Protein 3IO0 (pdb70)

Solvent-accessible surface area: 10082 Å² total; per-residue (Å²): 195,110,141,109,57,86,19,12,97,14,23,25,72,5,48,0,56,5,67,49,87,7,86,74,145,90,17,167,133,39,42,15,72,90,117,22,85,2,3,0,20,1,34,7,105,22,10,1,6,0,0,2,7,0,0,0,58,0,9,96,51,24,1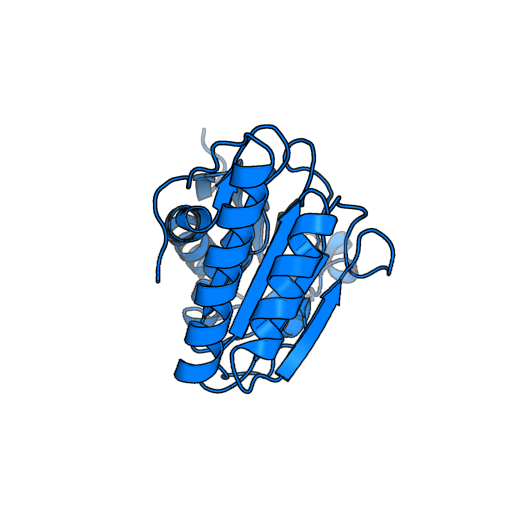19,8,98,15,11,20,29,92,47,60,99,26,21,108,68,42,21,2,12,0,2,67,0,2,0,40,4,82,73,48,70,38,0,85,155,0,0,84,47,0,12,155,27,0,67,90,20,5,0,2,9,22,74,29,143,43,10,15,0,3,2,1,39,8,61,152,1,17,72,0,0,58,120,41,29,50,5,40,74,22,86,6,1,0,0,1,11,0,0,42,16,48,5,1,85,71,0,3,49,37,0,66,156,46,21,136,22,134,86,47,15,99,0,16,46,106,74,67,64,9,38,166,1,75,2,10,8,2,0,0,1,16,112,56,47,20,0,56,108,0,0,60,32,0,26,155,19,0,22,60,55,0,128,97,85,70,33,107,5,86,27,68,76,153,48,59,67

Secondary structure (DSSP, 8-state):
---TTEEEEETTTEEEEEESS--GGGTTTTT-BTTB-EEEEEEESS-SHHHHHHHHHHHHTSS-EEEEEE--S-SSSSSS--EEEEEEESSHHHHHHHHHHHHHHHHHHHTTEEEETTEEEEEEEESS--HHHHHHH-PPTTSEEEEEEEESHHHHHHHHHHHHHHS--EEEEEE-SSSSSSSS-S-EEEEEEE-HHHHHHHHHHHHHHHHHHHHHTT---B-SS----

Nearest PDB structures (foldseek):
  3io0-assembly1_A  TM=1.004E+00  e=2.355E-47  Clostridium kluyveri DSM 555
  4i61-assembly1_C  TM=9.625E-01  e=1.314E-26  Limosilactobacillus reuteri SD2112
  3i87-assembly1_A  TM=8.160E-01  e=5.779E-12  Escherichia coli K-12
  5l39-assembly1_F  TM=4.104E-01  e=1.323E-07  Mycolicibacterium smegmatis MC2 155
  5v74-assembly1_19-2  TM=4.702E-01  e=1.045E-05  Haliangium ochraceum DSM 14365

Sequence (229 aa):
PTMTEFVGTAGGDTVGLVIANVDSLLHKHLGLDNTCRSIGIISARVGAPAQMMAADEAVKGTNTEVATIELPRDTKGGAGHGIFIVLKAADVSDARRAVEIALKQTDKYLGNVYLCDAGHLEVQYTARASLIFEKAFGAPSGQAFGIMHAAPAGVGMIVADTALKTADVKLITYGSPTNGVLSYTNEILITISGDSGAVLQSLTAARKAGLSILRSMGQDPVSMSKPTF

B-factor: mean 51.85, std 5.83, range [27.54, 73.73]

Structure (mmCIF, N/CA/C/O backbone):
data_3IO0
#
_entry.id   3IO0
#
_cell.length_a   173.410
_cell.length_b   173.410
_cell.length_c   173.410
_cell.angle_alpha   90.00
_cell.angle_beta   90.00
_cell.angle_gamma   90.00
#
_symmetry.space_group_name_H-M   'I 21 3'
#
loop_
_entity.id
_entity.type
_entity.pdbx_description
1 polymer 'EtuB protein'
2 water water
#
loop_
_atom_site.group_PDB
_atom_site.id
_atom_site.type_symbol
_atom_site.label_atom_id
_atom_site.label_alt_id
_atom_site.label_comp_id
_atom_site.label_asym_id
_atom_site.label_entity_id
_atom_site.label_seq_id
_atom_site.pdbx_PDB_ins_code
_atom_site.Cartn_x
_atom_site.Cartn_y
_atom_site.Cartn_z
_atom_site.occupancy
_atom_site.B_iso_or_equiv
_atom_site.auth_seq_id
_atom_site.auth_comp_id
_atom_site.auth_asym_id
_atom_site.auth_atom_id
_atom_site.pdbx_PDB_model_num
ATOM 1 N N . PRO A 1 2 ? 108.497 76.556 64.001 1.00 73.37 76 PRO A N 1
ATOM 2 C CA . PRO A 1 2 ? 108.092 77.384 62.832 1.00 73.02 76 PRO A CA 1
ATOM 3 C C . PRO A 1 2 ? 106.598 77.773 62.855 1.00 72.13 76 PRO A C 1
ATOM 4 O O . PRO A 1 2 ? 105.928 77.602 63.878 1.00 72.08 76 PRO A O 1
ATOM 8 N N . THR A 1 3 ? 106.107 78.315 61.738 1.00 70.90 77 THR A N 1
ATOM 9 C CA . THR A 1 3 ? 104.687 78.656 61.570 1.00 69.20 77 THR A CA 1
ATOM 10 C C . THR A 1 3 ? 104.096 77.781 60.477 1.00 68.03 77 THR A C 1
ATOM 11 O O . THR A 1 3 ? 104.454 77.876 59.299 1.00 67.85 77 THR A O 1
ATOM 15 N N . MET A 1 4 ? 103.183 76.921 60.899 1.00 66.51 78 MET A N 1
ATOM 16 C CA . MET A 1 4 ? 102.524 75.970 60.030 1.00 64.71 78 MET A CA 1
ATOM 17 C C . MET A 1 4 ? 101.907 76.651 58.814 1.00 63.63 78 MET A C 1
ATOM 18 O O . MET A 1 4 ? 101.358 77.754 58.905 1.00 63.38 78 MET A O 1
ATOM 23 N N . THR A 1 5 ? 102.016 76.003 57.664 1.00 62.44 79 THR A N 1
ATOM 24 C CA . THR A 1 5 ? 101.593 76.646 56.406 1.00 60.98 79 THR A CA 1
ATOM 25 C C . THR A 1 5 ? 100.056 76.847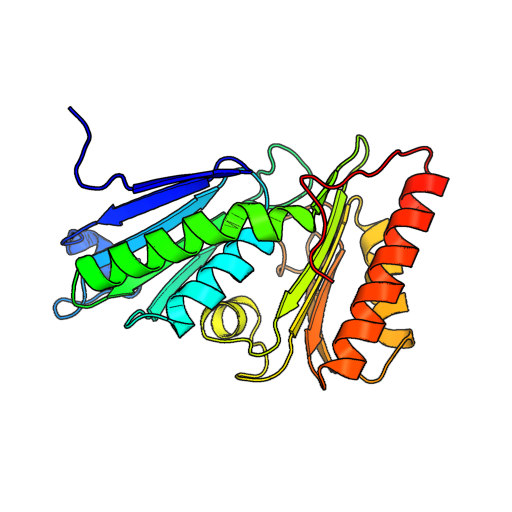 56.354 1.00 60.10 79 THR A C 1
ATOM 26 O O . THR A 1 5 ? 99.554 77.818 55.780 1.00 59.73 79 THR A O 1
ATOM 30 N N . GLU A 1 6 ? 99.342 75.945 57.026 1.00 58.93 80 GLU A N 1
ATOM 31 C CA . GLU A 1 6 ? 97.890 75.997 57.186 1.00 57.76 80 GLU A CA 1
ATOM 32 C C . GLU A 1 6 ? 97.344 77.200 57.964 1.00 57.03 80 GLU A C 1
ATOM 33 O O . GLU A 1 6 ? 96.159 77.502 57.858 1.00 57.19 80 GLU A O 1
ATOM 39 N N . PHE A 1 7 ? 98.183 77.865 58.757 1.00 55.92 81 PHE A N 1
ATOM 40 C CA . PHE A 1 7 ? 97.759 79.045 59.508 1.00 55.03 81 PHE A CA 1
ATOM 41 C C . PHE A 1 7 ? 97.616 80.263 58.602 1.00 55.25 81 PHE A C 1
ATOM 42 O O . PHE A 1 7 ? 98.270 80.336 57.558 1.00 55.63 81 PHE A O 1
ATOM 50 N N . VAL A 1 8 ? 96.764 81.213 58.994 1.00 55.13 82 VAL A N 1
ATOM 51 C CA . VAL A 1 8 ? 96.555 82.425 58.209 1.00 55.04 82 VAL A CA 1
ATOM 52 C C . VAL A 1 8 ? 96.414 83.732 59.035 1.00 55.33 82 VAL A C 1
ATOM 53 O O . VAL A 1 8 ? 96.661 84.793 58.485 1.00 56.03 82 VAL A O 1
ATOM 57 N N . GLY A 1 9 ? 96.078 83.661 60.332 1.00 55.42 83 GLY A N 1
ATOM 58 C CA . GLY A 1 9 ? 95.600 84.823 61.176 1.00 55.54 83 GLY A CA 1
ATOM 59 C C . GLY A 1 9 ? 94.226 84.317 61.571 1.00 56.05 83 GLY A C 1
ATOM 60 O O . GLY A 1 9 ? 93.924 83.213 61.130 1.00 56.65 83 GLY A O 1
ATOM 61 N N . THR A 1 10 ? 93.347 84.947 62.373 1.00 56.05 84 THR A N 1
ATOM 62 C CA . THR A 1 10 ? 93.425 85.963 63.455 1.00 55.87 84 THR A CA 1
ATOM 63 C C . THR A 1 10 ? 92.646 87.255 63.248 1.00 55.70 84 THR A C 1
ATOM 64 O O . THR A 1 10 ? 93.032 88.106 62.456 1.00 56.20 84 THR A O 1
ATOM 68 N N . ALA A 1 11 ? 91.524 87.360 63.966 1.00 55.08 85 ALA A N 1
ATOM 69 C CA . ALA A 1 11 ? 90.721 88.583 64.075 1.00 54.47 85 ALA A CA 1
ATOM 70 C C . ALA A 1 11 ? 89.956 88.562 65.405 1.00 54.14 85 ALA A C 1
ATOM 71 O O . ALA A 1 11 ? 90.093 87.615 66.176 1.00 54.10 85 ALA A O 1
ATOM 73 N N . GLY A 1 12 ? 89.157 89.598 65.668 1.00 53.83 86 GLY A N 1
ATOM 74 C CA . GLY A 1 12 ? 88.395 89.724 66.919 1.00 53.77 86 GLY A CA 1
ATOM 75 C C . GLY A 1 12 ? 87.402 88.606 67.172 1.00 53.86 86 GLY A C 1
ATOM 76 O O . GLY A 1 12 ? 87.178 87.775 66.309 1.00 54.18 86 GLY A O 1
ATOM 77 N N . GLY A 1 13 ? 86.784 88.581 68.351 1.00 54.12 87 GLY A N 1
ATOM 78 C CA . GLY A 1 13 ? 86.151 87.343 68.835 1.00 54.40 87 GLY A CA 1
ATOM 79 C C . GLY A 1 13 ? 87.377 86.476 68.954 1.00 54.66 87 GLY A C 1
ATOM 80 O O . GLY A 1 13 ? 88.495 87.010 68.975 1.00 55.64 87 GLY A O 1
ATOM 81 N N . ASP A 1 14 ? 87.263 85.167 69.017 1.00 54.18 88 ASP A N 1
ATOM 82 C CA . ASP A 1 14 ? 88.539 84.466 68.916 1.00 53.93 88 ASP A CA 1
ATOM 83 C C . ASP A 1 14 ? 88.572 83.790 67.578 1.00 53.51 88 ASP A C 1
ATOM 84 O O . ASP A 1 14 ? 88.362 82.586 67.474 1.00 53.79 88 ASP A O 1
ATOM 89 N N . THR A 1 15 ? 88.788 84.576 66.533 1.00 52.77 89 THR A N 1
ATOM 90 C CA . THR A 1 15 ? 88.683 83.991 65.214 1.00 52.11 89 THR A CA 1
ATOM 91 C C . THR A 1 15 ? 90.024 83.649 64.586 1.00 51.83 89 THR A C 1
ATOM 92 O O . THR A 1 15 ? 90.970 84.422 64.706 1.00 51.83 89 THR A O 1
ATOM 96 N N . VAL A 1 16 ? 90.096 82.466 63.973 1.00 51.47 90 VAL A N 1
ATOM 97 C CA . VAL A 1 16 ? 91.225 82.073 63.131 1.00 51.42 90 VAL A CA 1
ATOM 98 C C . VAL A 1 16 ? 90.827 81.862 61.695 1.00 51.43 90 VAL A C 1
ATOM 99 O O . VAL A 1 16 ? 89.701 81.440 61.402 1.00 51.69 90 VAL A O 1
ATOM 103 N N . GLY A 1 17 ? 91.782 82.128 60.812 1.00 51.09 91 GLY A N 1
ATOM 104 C CA . GLY A 1 17 ? 91.694 81.750 59.421 1.00 51.00 91 GLY A CA 1
ATOM 105 C C . GLY A 1 17 ? 92.659 80.613 59.194 1.00 50.91 91 GLY A C 1
ATOM 106 O O . GLY A 1 17 ? 93.819 80.693 59.582 1.00 51.02 91 GLY A O 1
ATOM 107 N N . LEU A 1 18 ? 92.171 79.543 58.585 1.00 50.87 92 LEU A N 1
ATOM 108 C CA . LEU A 1 18 ? 92.984 78.372 58.314 1.00 50.83 92 LEU A CA 1
ATOM 109 C C . LEU A 1 18 ? 92.756 77.925 56.894 1.00 51.16 92 LEU A C 1
ATOM 110 O O . LEU A 1 18 ? 91.716 78.217 56.296 1.00 51.44 92 LEU A O 1
ATOM 115 N N . VAL A 1 19 ? 93.728 77.206 56.356 1.00 51.45 93 VAL A N 1
ATOM 116 C CA . VAL A 1 19 ? 93.628 76.675 55.011 1.00 51.88 93 VAL A CA 1
ATOM 117 C C . VAL A 1 19 ? 94.154 75.250 55.026 1.00 52.16 93 VAL A C 1
ATOM 118 O O . VAL A 1 19 ? 95.189 75.001 55.625 1.00 52.52 93 VAL A O 1
ATOM 122 N N . ILE A 1 20 ? 93.440 74.309 54.416 1.00 52.31 94 ILE A N 1
ATOM 123 C CA . ILE A 1 20 ? 94.012 72.983 54.203 1.00 52.68 94 ILE A CA 1
ATOM 124 C C . ILE A 1 20 ? 94.115 72.714 52.711 1.00 53.60 94 ILE A C 1
ATOM 125 O O . ILE A 1 20 ? 93.134 72.823 51.980 1.00 53.54 94 ILE A O 1
ATOM 130 N N . ALA A 1 21 ? 95.324 72.366 52.279 1.00 54.71 95 ALA A N 1
ATOM 131 C CA . ALA A 1 21 ? 95.649 72.229 50.861 1.00 55.33 95 ALA A CA 1
ATOM 132 C C . ALA A 1 21 ? 94.951 71.051 50.190 1.00 55.65 95 ALA A C 1
ATOM 133 O O . ALA A 1 21 ? 94.328 71.205 49.131 1.00 55.75 95 ALA A O 1
ATOM 135 N N . ASN A 1 22 ? 95.050 69.882 50.811 1.00 55.83 96 ASN A N 1
ATOM 136 C CA . ASN A 1 22 ? 94.514 68.677 50.215 1.00 56.25 96 ASN A CA 1
ATOM 137 C C . ASN A 1 22 ? 93.851 67.776 51.229 1.00 56.13 96 ASN A C 1
ATOM 138 O O . ASN A 1 22 ? 94.468 66.832 51.714 1.00 56.63 96 ASN A O 1
ATOM 143 N N . VAL A 1 23 ? 92.589 68.055 51.540 1.00 55.72 97 VAL A N 1
ATOM 144 C CA . VAL A 1 23 ? 91.912 67.397 52.658 1.00 55.07 97 VAL A CA 1
ATOM 145 C C . VAL A 1 23 ? 91.903 65.892 52.464 1.00 54.80 97 VAL A C 1
ATOM 146 O O . VAL A 1 23 ? 91.607 65.410 51.375 1.00 54.48 97 VAL A O 1
ATOM 150 N N . ASP A 1 24 ? 92.252 65.159 53.518 1.00 54.67 98 ASP A N 1
ATOM 151 C CA . ASP A 1 24 ? 92.241 63.705 53.460 1.00 54.90 98 ASP A CA 1
ATOM 152 C C . ASP A 1 24 ? 90.896 63.203 52.977 1.00 54.56 98 ASP A C 1
ATOM 153 O O . ASP A 1 24 ? 89.859 63.678 53.430 1.00 54.83 98 ASP A O 1
ATOM 158 N N . SER A 1 25 ? 90.918 62.238 52.066 1.00 54.32 99 SER A N 1
ATOM 159 C CA . SER A 1 25 ? 89.697 61.792 51.398 1.00 54.20 99 SER A CA 1
ATOM 160 C C . SER A 1 25 ? 88.650 61.169 52.340 1.00 53.76 99 SER A C 1
ATOM 161 O O . SER A 1 25 ? 87.454 61.139 52.030 1.00 53.50 99 SER A O 1
ATOM 164 N N . LEU A 1 26 ? 89.102 60.685 53.491 1.00 53.43 100 LEU A N 1
ATOM 165 C CA . LEU A 1 26 ? 88.189 60.170 54.510 1.00 53.24 100 LEU A CA 1
ATOM 166 C C . LEU A 1 26 ? 87.245 61.245 55.065 1.00 53.10 100 LEU A C 1
ATOM 167 O O . LEU A 1 26 ? 86.184 60.928 55.601 1.00 53.31 100 LEU A O 1
ATOM 172 N N . LEU A 1 27 ? 87.629 62.509 54.930 1.00 52.67 101 LEU A N 1
ATOM 173 C CA . LEU A 1 27 ? 86.813 63.616 55.410 1.00 52.50 101 LEU A CA 1
ATOM 174 C C . LEU A 1 27 ? 85.928 64.222 54.322 1.00 52.67 101 LEU A C 1
ATOM 175 O O . LEU A 1 27 ? 85.104 65.105 54.603 1.00 52.69 101 LEU A O 1
ATOM 180 N N . HIS A 1 28 ? 86.114 63.761 53.083 1.00 52.69 102 HIS A N 1
ATOM 181 C CA . HIS A 1 28 ? 85.426 64.327 51.923 1.00 52.37 102 HIS A CA 1
ATOM 182 C C . HIS A 1 28 ? 83.929 64.158 52.035 1.00 52.61 102 HIS A C 1
ATOM 183 O O . HIS A 1 28 ? 83.188 65.093 51.797 1.00 52.35 102 HIS A O 1
ATOM 190 N N . LYS A 1 29 ? 83.499 62.955 52.397 1.00 53.30 103 LYS A N 1
ATOM 191 C CA . LYS A 1 29 ? 82.093 62.649 52.618 1.00 54.32 103 LYS A CA 1
ATOM 192 C C . LYS A 1 29 ? 81.453 63.646 53.586 1.00 54.16 103 LYS A C 1
ATOM 193 O O . LYS A 1 29 ? 80.317 64.048 53.391 1.00 54.24 103 LYS A O 1
ATOM 199 N N . HIS A 1 30 ? 82.195 64.053 54.611 1.00 54.28 104 HIS A N 1
ATOM 200 C CA . HIS A 1 30 ? 81.646 64.866 55.684 1.00 54.44 104 HIS A CA 1
ATOM 201 C C . HIS A 1 30 ? 81.580 66.334 55.359 1.00 54.63 104 HIS A C 1
ATOM 202 O O . HIS A 1 30 ? 80.679 67.014 55.815 1.00 54.97 104 HIS A O 1
ATOM 209 N N . LEU A 1 31 ? 82.545 66.838 54.606 1.00 55.00 105 LEU A N 1
ATOM 210 C CA . LEU A 1 31 ? 82.449 68.185 54.054 1.00 55.12 105 LEU A CA 1
ATOM 211 C C . LEU A 1 31 ? 81.899 68.020 52.654 1.00 55.78 105 LEU A C 1
ATOM 212 O O . LEU A 1 31 ? 81.690 66.896 52.203 1.00 56.04 105 LEU A O 1
ATOM 217 N N . GLY A 1 32 ? 81.647 69.106 51.944 1.00 56.42 106 GLY A N 1
ATOM 218 C CA . GLY A 1 32 ? 81.057 68.943 50.613 1.00 57.32 106 GLY A CA 1
ATOM 219 C C . GLY A 1 32 ? 81.940 68.280 49.556 1.00 57.62 106 GLY A C 1
ATOM 220 O O . GLY A 1 32 ? 81.571 68.260 48.394 1.00 57.78 106 GLY A O 1
ATOM 221 N N . LEU A 1 33 ? 83.073 67.705 49.954 1.00 58.07 107 LEU A N 1
ATOM 222 C CA . LEU A 1 33 ? 84.234 67.590 49.053 1.00 58.76 107 LEU A CA 1
ATOM 223 C C . LEU A 1 33 ? 84.276 66.409 48.099 1.00 59.82 107 LEU A C 1
ATOM 224 O O . LEU A 1 33 ? 83.635 65.384 48.316 1.00 60.04 107 LEU A O 1
ATOM 229 N N . ASP A 1 34 ? 85.038 66.580 47.025 1.00 61.10 108 ASP A N 1
ATOM 230 C CA . ASP A 1 34 ? 85.350 65.497 46.099 1.00 62.39 108 ASP A CA 1
ATOM 231 C C . ASP A 1 34 ? 86.768 65.711 45.590 1.00 63.01 108 ASP A C 1
ATOM 232 O O . ASP A 1 34 ? 87.433 66.664 45.980 1.00 62.68 108 ASP A O 1
ATOM 237 N N . ASN A 1 35 ? 87.220 64.838 44.701 1.00 64.20 109 ASN A N 1
ATOM 238 C CA . ASN A 1 35 ? 88.627 64.828 44.351 1.00 65.43 109 ASN A CA 1
ATOM 239 C C . ASN A 1 35 ? 89.113 65.970 43.440 1.00 65.57 109 ASN A C 1
ATOM 240 O O . ASN A 1 35 ? 90.292 66.341 43.466 1.00 65.40 109 ASN A O 1
ATOM 245 N N . THR A 1 36 ? 88.197 66.531 42.655 1.00 65.83 110 THR A N 1
ATOM 246 C CA . THR A 1 36 ? 88.495 67.696 41.819 1.00 65.88 110 THR A CA 1
ATOM 247 C C . THR A 1 36 ? 88.462 68.964 42.668 1.00 65.43 110 THR A C 1
ATOM 248 O O . THR A 1 36 ? 88.780 70.048 42.187 1.00 65.68 110 THR A O 1
ATOM 252 N N . CYS A 1 37 ? 88.061 68.822 43.930 1.00 64.75 111 CYS A N 1
ATOM 253 C CA . CYS A 1 37 ? 87.852 69.968 44.815 1.00 64.11 111 CYS A CA 1
ATOM 254 C C . CYS A 1 37 ? 88.085 69.591 46.286 1.00 63.47 111 CYS A C 1
ATOM 255 O O . CYS A 1 37 ? 87.143 69.228 47.001 1.00 63.49 111 CYS A O 1
ATOM 258 N N . ARG A 1 38 ? 89.335 69.664 46.735 1.00 62.48 112 ARG A N 1
ATOM 259 C CA . ARG A 1 38 ? 89.662 69.204 48.078 1.00 61.71 112 ARG A CA 1
ATOM 260 C C . ARG A 1 38 ? 90.509 70.170 48.863 1.00 60.81 112 ARG A C 1
ATOM 261 O O . ARG A 1 38 ? 91.257 69.751 49.744 1.00 61.24 112 ARG A O 1
ATOM 269 N N . SER A 1 39 ? 90.418 71.455 48.565 1.00 59.31 113 SER A N 1
ATOM 270 C CA . SER A 1 39 ? 91.106 72.404 49.408 1.00 58.15 113 SER A CA 1
ATOM 271 C C . SER A 1 39 ? 90.109 73.291 50.133 1.00 57.01 113 SER A C 1
ATOM 272 O O . SER A 1 39 ? 89.057 73.634 49.606 1.00 56.90 113 SER A O 1
ATOM 275 N N . ILE A 1 40 ? 90.474 73.658 51.351 1.00 55.70 114 ILE A N 1
ATOM 276 C CA . ILE A 1 40 ? 89.544 74.130 52.351 1.00 54.44 114 ILE A CA 1
ATOM 277 C C . ILE A 1 40 ? 90.015 75.461 52.920 1.00 53.49 114 ILE A C 1
ATOM 278 O O . ILE A 1 40 ? 91.215 75.687 53.115 1.00 53.39 114 ILE A O 1
ATOM 283 N N . GLY A 1 41 ? 89.062 76.355 53.141 1.00 52.31 115 GLY A N 1
ATOM 284 C CA . GLY A 1 41 ? 89.320 77.590 53.862 1.00 51.20 115 GLY A CA 1
ATOM 285 C C . GLY A 1 41 ? 88.402 77.637 55.068 1.00 50.56 115 GLY A C 1
ATOM 286 O O . GLY A 1 41 ? 87.202 77.371 54.950 1.00 50.71 115 GLY A O 1
ATOM 287 N N . ILE A 1 42 ? 88.957 77.963 56.232 1.00 49.50 116 ILE A N 1
ATOM 288 C CA . ILE A 1 42 ? 88.191 77.935 57.471 1.00 48.35 116 ILE A CA 1
ATOM 289 C C . ILE A 1 42 ? 88.169 79.289 58.163 1.00 47.99 116 ILE A C 1
ATOM 290 O O . ILE A 1 42 ? 89.198 79.947 58.297 1.00 47.74 116 ILE A O 1
ATOM 295 N N . ILE A 1 43 ? 86.981 79.704 58.588 1.00 47.59 117 ILE A N 1
ATOM 296 C CA . ILE A 1 43 ? 86.843 80.798 59.543 1.00 46.98 117 ILE A CA 1
ATOM 297 C C . ILE A 1 43 ? 86.168 80.192 60.756 1.00 46.82 117 ILE A C 1
ATOM 298 O O . ILE A 1 43 ? 85.063 79.664 60.652 1.00 46.76 117 ILE A O 1
ATOM 303 N N . SER A 1 44 ? 86.854 80.245 61.891 1.00 46.62 118 SER A N 1
ATOM 304 C CA . SER A 1 44 ? 86.366 79.647 63.124 1.00 46.85 118 SER A CA 1
ATOM 305 C C . SER A 1 44 ? 86.533 80.654 64.253 1.00 46.54 118 SER A C 1
ATOM 306 O O . SER A 1 44 ? 87.592 81.266 64.362 1.00 46.97 118 SER A O 1
ATOM 309 N N . ALA A 1 45 ? 85.509 80.835 65.086 1.00 45.89 119 ALA A N 1
ATOM 310 C CA . ALA A 1 45 ? 85.591 81.806 66.182 1.00 45.50 119 ALA A CA 1
ATOM 311 C C . ALA A 1 45 ? 84.806 81.419 67.420 1.00 45.51 119 ALA A C 1
ATOM 312 O O . ALA A 1 45 ? 83.814 80.676 67.342 1.00 45.72 119 ALA A O 1
ATOM 314 N N . ARG A 1 46 ? 85.246 81.946 68.559 1.00 45.02 120 ARG A N 1
ATOM 315 C CA . ARG A 1 46 ? 84.583 81.676 69.820 1.00 44.66 120 ARG A CA 1
ATOM 316 C C . ARG A 1 46 ? 83.403 82.608 69.990 1.00 44.64 120 ARG A C 1
ATOM 317 O O . ARG A 1 46 ? 82.365 82.199 70.497 1.00 44.67 120 ARG A O 1
ATOM 325 N N . VAL A 1 47 ? 83.554 83.859 69.558 1.00 44.68 121 VAL A N 1
ATOM 326 C CA . VAL A 1 47 ? 82.515 84.867 69.803 1.00 44.47 121 VAL A CA 1
ATOM 327 C C . VAL A 1 47 ? 81.882 85.445 68.531 1.00 44.65 121 VAL A C 1
ATOM 328 O O . VAL A 1 47 ? 82.550 86.085 67.716 1.00 44.26 121 VAL A O 1
ATOM 332 N N . GLY A 1 48 ? 80.578 85.212 68.390 1.00 45.01 122 GLY A N 1
ATOM 333 C CA . GLY A 1 48 ? 79.781 85.805 67.314 1.00 45.45 122 GLY A CA 1
ATOM 334 C C . GLY A 1 48 ? 79.611 84.858 66.146 1.00 45.58 122 GLY A C 1
ATOM 335 O O . GLY A 1 48 ? 80.217 83.787 66.116 1.00 45.51 122 GLY A O 1
ATOM 336 N N . ALA A 1 49 ? 78.778 85.261 65.186 1.00 45.76 123 ALA A N 1
ATOM 337 C CA . ALA A 1 49 ? 78.538 84.474 63.979 1.00 45.70 123 ALA A CA 1
ATOM 338 C C . ALA A 1 49 ? 78.100 85.333 62.795 1.00 45.91 123 ALA A C 1
ATOM 339 O O . ALA A 1 49 ? 78.674 85.195 61.709 1.00 45.88 123 ALA A O 1
ATOM 341 N N . PRO A 1 50 ? 77.081 86.214 62.982 1.00 46.00 124 PRO A N 1
ATOM 342 C CA . PRO A 1 50 ? 76.710 87.088 61.853 1.00 45.92 124 PRO A CA 1
ATOM 343 C C . PRO A 1 50 ? 77.868 87.966 61.358 1.00 45.98 124 PRO A C 1
ATOM 344 O O . PRO A 1 50 ? 78.037 88.122 60.150 1.00 45.70 124 PRO A O 1
ATOM 348 N N . ALA A 1 51 ? 78.672 88.500 62.277 1.00 46.23 125 ALA A N 1
ATOM 349 C CA . ALA A 1 51 ? 79.820 89.323 61.895 1.00 46.45 125 ALA A CA 1
ATOM 350 C C . ALA A 1 51 ? 80.771 88.574 60.960 1.00 46.54 125 ALA A C 1
ATOM 351 O O . ALA A 1 51 ? 81.138 89.081 59.892 1.00 46.36 125 ALA A O 1
ATOM 353 N N . GLN A 1 52 ? 81.156 87.362 61.361 1.00 46.60 126 GLN A N 1
ATOM 354 C CA . GLN A 1 52 ? 82.073 86.557 60.568 1.00 46.82 126 GLN A CA 1
ATOM 355 C C . GLN A 1 52 ? 81.405 86.149 59.269 1.00 46.96 126 GLN A C 1
ATOM 356 O O . GLN A 1 52 ? 82.039 86.136 58.221 1.00 46.99 126 GLN A O 1
ATOM 362 N N . MET A 1 53 ? 80.115 85.825 59.342 1.00 47.23 127 MET A N 1
ATOM 363 C CA . MET A 1 53 ? 79.337 85.488 58.150 1.00 47.29 127 MET A CA 1
ATOM 364 C C . MET A 1 53 ? 79.371 86.658 57.168 1.00 47.17 127 MET A C 1
ATOM 365 O O . MET A 1 53 ? 79.607 86.450 55.980 1.00 47.18 127 MET A O 1
ATOM 370 N N . MET A 1 54 ? 79.170 87.882 57.667 1.00 47.11 128 MET A N 1
ATOM 371 C CA . MET A 1 54 ? 79.251 89.076 56.822 1.00 47.28 128 MET A CA 1
ATOM 372 C C . MET A 1 54 ? 80.591 89.110 56.095 1.00 47.53 128 MET A C 1
ATOM 373 O O . MET A 1 54 ? 80.633 89.226 54.864 1.00 47.73 128 MET A O 1
ATOM 378 N N . ALA A 1 55 ? 81.677 88.984 56.863 1.00 47.69 129 ALA A N 1
ATOM 379 C CA . ALA A 1 55 ? 83.037 88.975 56.316 1.00 47.48 129 ALA A CA 1
ATOM 380 C C . ALA A 1 55 ? 83.253 87.843 55.308 1.00 47.56 129 ALA A C 1
ATOM 381 O O . ALA A 1 55 ? 83.870 88.051 54.277 1.00 48.00 129 ALA A O 1
ATOM 383 N N . ALA A 1 56 ? 82.729 86.656 55.588 1.00 47.52 130 ALA A N 1
ATOM 384 C CA . ALA A 1 56 ? 82.881 85.538 54.671 1.00 47.67 130 ALA A CA 1
ATOM 385 C C . ALA A 1 56 ? 82.032 85.704 53.398 1.00 48.16 130 ALA A C 1
ATOM 386 O O . ALA A 1 56 ? 82.414 85.230 52.319 1.00 48.05 130 ALA A O 1
ATOM 388 N N . ASP A 1 57 ? 80.884 86.372 53.515 1.00 48.67 131 ASP A N 1
ATOM 389 C CA . ASP A 1 57 ? 80.039 86.590 52.348 1.00 49.34 131 ASP A CA 1
ATOM 390 C C . ASP A 1 57 ? 80.743 87.566 51.404 1.00 49.89 131 ASP A C 1
ATOM 391 O O . ASP A 1 57 ? 80.742 87.370 50.183 1.00 50.06 131 ASP A O 1
ATOM 396 N N . GLU A 1 58 ? 81.378 88.593 51.975 1.00 50.25 132 GLU A N 1
ATOM 397 C CA . GLU A 1 58 ? 82.228 89.507 51.213 1.00 50.83 132 GLU A CA 1
ATOM 398 C C . GLU A 1 58 ? 83.323 88.705 50.474 1.00 50.43 132 GLU A C 1
ATOM 399 O O . GLU A 1 58 ? 83.636 88.976 49.309 1.00 50.79 132 GLU A O 1
ATOM 405 N N . ALA A 1 59 ? 83.861 87.690 51.149 1.00 49.90 133 ALA A N 1
ATOM 406 C CA . ALA A 1 59 ? 84.941 86.869 50.622 1.00 49.15 133 ALA A CA 1
ATOM 407 C C . ALA A 1 59 ? 84.574 86.024 49.396 1.00 48.92 133 ALA A C 1
ATOM 408 O O . ALA A 1 59 ? 85.351 85.937 48.451 1.00 48.91 133 ALA A O 1
ATOM 410 N N . VAL A 1 60 ? 83.403 85.399 49.400 1.00 48.71 134 VAL A N 1
ATOM 411 C CA . VAL A 1 60 ? 83.024 84.527 48.274 1.00 48.51 134 VAL A CA 1
ATOM 412 C C . VAL A 1 60 ? 82.649 85.340 47.024 1.00 48.26 134 VAL A C 1
ATOM 413 O O . VAL A 1 60 ? 82.805 84.890 45.871 1.00 47.98 134 VAL A O 1
ATOM 417 N N . LYS A 1 61 ? 82.156 86.548 47.279 1.00 48.11 135 LYS A N 1
ATOM 418 C CA . LYS A 1 61 ? 81.863 87.509 46.233 1.00 48.06 135 LYS A CA 1
ATOM 419 C C . LYS A 1 61 ? 83.151 87.933 45.499 1.00 48.86 135 LYS A C 1
ATOM 420 O O . LYS A 1 61 ? 83.124 88.298 44.301 1.00 49.38 135 LYS A O 1
ATOM 426 N N . GLY A 1 62 ? 84.272 87.867 46.218 1.00 49.15 136 GLY A N 1
ATOM 427 C CA . GLY A 1 62 ? 85.557 88.266 45.680 1.00 49.45 136 GLY A CA 1
ATOM 428 C C . GLY A 1 62 ? 86.464 87.137 45.230 1.00 49.76 136 GLY A C 1
ATOM 429 O O . GLY A 1 62 ? 87.576 87.392 44.784 1.00 49.97 136 GLY A O 1
ATOM 430 N N . THR A 1 63 ? 86.014 85.891 45.337 1.00 50.06 137 THR A N 1
ATOM 431 C CA . THR A 1 63 ? 86.893 84.756 45.036 1.00 50.49 137 THR A CA 1
ATOM 432 C C . THR A 1 63 ? 86.194 83.594 44.344 1.00 50.81 137 THR A C 1
ATOM 433 O O . THR A 1 63 ? 84.952 83.524 44.271 1.00 51.22 137 THR A O 1
ATOM 437 N N . ASN A 1 64 ? 87.004 82.663 43.857 1.00 50.83 138 ASN A N 1
ATOM 438 C CA . ASN A 1 64 ? 86.471 81.470 43.241 1.00 50.93 138 ASN A CA 1
ATOM 439 C C . ASN A 1 64 ? 86.245 80.374 44.284 1.00 51.33 138 ASN A C 1
ATOM 440 O O . ASN A 1 64 ? 86.835 79.282 44.206 1.00 51.78 138 ASN A O 1
ATOM 445 N N . THR A 1 65 ? 85.383 80.657 45.254 1.00 51.26 139 THR A N 1
ATOM 446 C CA . THR A 1 65 ? 85.116 79.693 46.318 1.00 51.43 139 THR A CA 1
ATOM 447 C C . THR A 1 65 ? 83.633 79.304 46.454 1.00 51.72 139 THR A C 1
ATOM 448 O O . THR A 1 65 ? 82.739 79.944 45.890 1.00 51.91 139 THR A O 1
ATOM 452 N N . GLU A 1 66 ? 83.380 78.225 47.184 1.00 51.67 140 GLU A N 1
ATOM 453 C CA . GLU A 1 66 ? 82.015 77.800 47.464 1.00 51.41 140 GLU A CA 1
ATOM 454 C C . GLU A 1 66 ? 81.904 77.445 48.944 1.00 50.85 140 GLU A C 1
ATOM 455 O O . GLU A 1 66 ? 82.916 77.365 49.647 1.00 50.79 140 GLU A O 1
ATOM 461 N N . VAL A 1 67 ? 80.678 77.250 49.418 1.00 49.92 141 VAL A N 1
ATOM 462 C CA . VAL A 1 67 ? 80.451 77.042 50.835 1.00 48.85 141 VAL A CA 1
ATOM 463 C C . VAL A 1 67 ? 80.282 75.557 51.121 1.00 48.53 141 VAL A C 1
ATOM 464 O O . VAL A 1 67 ? 79.344 74.921 50.640 1.00 48.66 141 VAL A O 1
ATOM 468 N N . ALA A 1 68 ? 81.209 75.001 51.890 1.00 48.01 142 ALA A N 1
ATOM 469 C CA . ALA A 1 68 ? 81.144 73.599 52.270 1.00 47.50 142 ALA A CA 1
ATOM 470 C C . ALA A 1 68 ? 80.213 73.432 53.464 1.00 47.22 142 ALA A C 1
ATOM 471 O O . ALA A 1 68 ? 79.301 72.614 53.437 1.00 47.39 142 ALA A O 1
ATOM 473 N N . THR A 1 69 ? 80.422 74.218 54.511 1.00 46.73 143 THR A N 1
ATOM 474 C CA . THR A 1 69 ? 79.576 74.096 55.684 1.00 46.51 143 THR A CA 1
ATOM 475 C C . THR A 1 69 ? 79.562 75.365 56.525 1.00 46.26 143 THR A C 1
ATOM 476 O O . THR A 1 69 ? 80.586 76.028 56.668 1.00 46.52 143 THR A O 1
ATOM 480 N N . ILE A 1 70 ? 78.390 75.715 57.053 1.00 45.82 144 ILE A N 1
ATOM 481 C CA . ILE A 1 70 ? 78.273 76.793 58.035 1.00 45.39 144 ILE A CA 1
ATOM 482 C C . ILE A 1 70 ? 77.563 76.243 59.266 1.00 45.50 144 ILE A C 1
ATOM 483 O O . ILE A 1 70 ? 76.389 75.913 59.192 1.00 45.38 144 ILE A O 1
ATOM 488 N N . GLU A 1 71 ? 78.271 76.149 60.389 1.00 45.84 145 GLU A N 1
ATOM 489 C CA . GLU A 1 71 ? 77.698 75.629 61.634 1.00 46.34 145 GLU A CA 1
ATOM 490 C C . GLU A 1 71 ? 77.878 76.591 62.810 1.00 46.75 145 GLU A C 1
ATOM 491 O O . GLU A 1 71 ? 78.857 77.347 62.867 1.00 46.92 145 GLU A O 1
ATOM 497 N N . LEU A 1 72 ? 76.928 76.553 63.748 1.00 47.22 146 LEU A N 1
ATOM 498 C CA . LEU A 1 72 ? 76.904 77.465 64.896 1.00 47.21 146 LEU A CA 1
ATOM 499 C C . LEU A 1 72 ? 76.849 76.743 66.246 1.00 47.45 146 LEU A C 1
ATOM 500 O O . LEU A 1 72 ? 75.766 76.355 66.661 1.00 47.35 146 LEU A O 1
ATOM 505 N N . PRO A 1 73 ? 77.998 76.584 66.955 1.00 48.00 147 PRO A N 1
ATOM 506 C CA . PRO A 1 73 ? 77.915 76.399 68.448 1.00 48.47 147 PRO A CA 1
ATOM 507 C C . PRO A 1 73 ? 77.392 77.780 68.793 1.00 48.95 147 PRO A C 1
ATOM 508 O O . PRO A 1 73 ? 77.229 78.510 67.834 1.00 49.87 147 PRO A O 1
ATOM 512 N N . ARG A 1 74 ? 77.116 78.281 69.995 1.00 49.24 148 ARG A N 1
ATOM 513 C CA . ARG A 1 74 ? 76.958 77.802 71.376 1.00 49.03 148 ARG A CA 1
ATOM 514 C C . ARG A 1 74 ? 78.215 77.907 72.137 1.00 49.66 148 ARG A C 1
ATOM 515 O O . ARG A 1 74 ? 78.713 76.954 72.732 1.00 50.09 148 ARG A O 1
ATOM 523 N N . ASP A 1 75 ? 78.691 79.144 72.103 1.00 50.08 149 ASP A N 1
ATOM 524 C CA . ASP A 1 75 ? 79.958 79.510 72.637 1.00 50.56 149 ASP A CA 1
ATOM 525 C C . ASP A 1 75 ? 79.746 80.875 73.264 1.00 50.80 149 ASP A C 1
ATOM 526 O O . ASP A 1 75 ? 78.761 81.069 74.002 1.00 51.16 149 ASP A O 1
ATOM 531 N N . THR A 1 76 ? 80.690 81.785 73.014 1.00 50.49 150 THR A N 1
ATOM 532 C CA . THR A 1 76 ? 80.443 83.218 73.033 1.00 50.22 150 THR A CA 1
ATOM 533 C C . THR A 1 76 ? 80.463 83.978 74.347 1.00 50.54 150 THR A C 1
ATOM 534 O O . THR A 1 76 ? 79.843 85.013 74.399 1.00 51.43 150 THR A O 1
ATOM 538 N N . LYS A 1 77 ? 81.151 83.575 75.404 1.00 50.56 151 LYS A N 1
ATOM 539 C CA . LYS A 1 77 ? 82.119 82.540 75.473 1.00 50.37 151 LYS A CA 1
ATOM 540 C C . LYS A 1 77 ? 82.172 82.298 76.990 1.00 50.68 151 LYS A C 1
ATOM 541 O O . LYS A 1 77 ? 83.141 82.696 77.626 1.00 50.83 151 LYS A O 1
ATOM 547 N N . GLY A 1 78 ? 81.095 81.809 77.620 1.00 50.66 152 GLY A N 1
ATOM 548 C CA . GLY A 1 78 ? 79.696 81.943 77.172 1.00 50.64 152 GLY A CA 1
ATOM 549 C C . GLY A 1 78 ? 78.956 82.768 78.221 1.00 50.10 152 GLY A C 1
ATOM 550 O O . GLY A 1 78 ? 79.598 83.274 79.104 1.00 50.48 152 GLY A O 1
ATOM 551 N N . GLY A 1 79 ? 77.638 82.973 78.140 1.00 50.23 153 GLY A N 1
ATOM 552 C CA . GLY A 1 79 ? 76.788 82.739 76.946 1.00 49.64 153 GLY A CA 1
ATOM 553 C C . GLY A 1 79 ? 76.927 84.056 76.242 1.00 48.80 153 GLY A C 1
ATOM 554 O O . GLY A 1 79 ? 77.997 84.621 76.332 1.00 48.61 153 GLY A O 1
ATOM 555 N N . ALA A 1 80 ? 75.906 84.585 75.564 1.00 48.35 154 ALA A N 1
ATOM 556 C CA . ALA A 1 80 ? 74.597 83.979 75.355 1.00 47.64 154 ALA A CA 1
ATOM 557 C C . ALA A 1 80 ? 74.316 83.614 73.873 1.00 47.18 154 ALA A C 1
ATOM 558 O O . ALA A 1 80 ? 73.203 83.193 73.552 1.00 47.07 154 ALA A O 1
ATOM 560 N N . GLY A 1 81 ? 75.310 83.776 72.989 1.00 46.59 155 GLY A N 1
ATOM 561 C CA . GLY A 1 81 ? 75.160 83.546 71.543 1.00 45.94 155 GLY A CA 1
ATOM 562 C C . GLY A 1 81 ? 75.941 82.376 70.960 1.00 45.95 155 GLY A C 1
ATOM 563 O O . GLY A 1 81 ? 76.284 81.413 71.660 1.00 46.02 155 GLY A O 1
ATOM 564 N N . HIS A 1 82 ? 76.186 82.449 69.658 1.00 45.81 156 HIS A N 1
ATOM 565 C CA . HIS A 1 82 ? 77.056 81.516 68.935 1.00 45.86 156 HIS A CA 1
ATOM 566 C C . HIS A 1 82 ? 78.460 82.186 68.855 1.00 46.28 156 HIS A C 1
ATOM 567 O O . HIS A 1 82 ? 78.534 83.396 69.075 1.00 46.79 156 HIS A O 1
ATOM 574 N N . GLY A 1 83 ? 79.578 81.523 68.524 1.00 46.17 157 GLY A N 1
ATOM 575 C CA . GLY A 1 83 ? 79.719 80.223 67.906 1.00 46.04 157 GLY A CA 1
ATOM 576 C C . GLY A 1 83 ? 79.798 80.346 66.387 1.00 46.08 157 GLY A C 1
ATOM 577 O O . GLY A 1 83 ? 78.754 80.454 65.734 1.00 46.91 157 GLY A O 1
ATOM 578 N N . ILE A 1 84 ? 80.984 80.335 65.779 1.00 45.28 158 ILE A N 1
ATOM 579 C CA . ILE A 1 84 ? 80.976 80.272 64.301 1.00 44.88 158 ILE A CA 1
ATOM 580 C C . ILE A 1 84 ? 82.003 79.340 63.641 1.00 44.78 158 ILE A C 1
ATOM 581 O O . ILE A 1 84 ? 83.181 79.345 64.003 1.00 45.26 158 ILE A O 1
ATOM 586 N N . PHE A 1 85 ? 81.539 78.542 62.680 1.00 44.32 159 PHE A N 1
ATOM 587 C CA . PHE A 1 85 ? 82.406 77.616 61.955 1.00 44.09 159 PHE A CA 1
ATOM 588 C C . PHE A 1 85 ? 82.036 77.557 60.478 1.00 44.27 159 PHE A C 1
ATOM 589 O O . PHE A 1 85 ? 81.031 76.951 60.093 1.00 44.08 159 PHE A O 1
ATOM 597 N N . ILE A 1 86 ? 82.864 78.206 59.661 1.00 44.38 160 ILE A N 1
ATOM 598 C CA . ILE A 1 86 ? 82.617 78.354 58.234 1.00 44.16 160 ILE A CA 1
ATOM 599 C C . ILE A 1 86 ? 83.725 77.662 57.466 1.00 44.59 160 ILE A C 1
ATOM 600 O O . ILE A 1 86 ? 84.909 77.915 57.715 1.00 44.77 160 ILE A O 1
ATOM 605 N N . VAL A 1 87 ? 83.337 76.772 56.553 1.00 44.83 161 VAL A N 1
ATOM 606 C CA . VAL A 1 87 ? 84.289 76.102 55.677 1.00 45.31 161 VAL A CA 1
ATOM 607 C C . VAL A 1 87 ? 83.946 76.406 54.230 1.00 45.83 161 VAL A C 1
ATOM 608 O O . VAL A 1 87 ? 82.836 76.136 53.777 1.00 46.02 161 VAL A O 1
ATOM 612 N N . LEU A 1 88 ? 84.914 76.988 53.527 1.00 46.41 162 LEU A N 1
ATOM 613 C CA . LEU A 1 88 ? 84.813 77.272 52.108 1.00 46.92 162 LEU A CA 1
ATOM 614 C C . LEU A 1 88 ? 85.637 76.254 51.335 1.00 47.90 162 LEU A C 1
ATOM 615 O O . LEU A 1 88 ? 86.722 75.873 51.784 1.00 48.34 162 LEU A O 1
ATOM 620 N N . LYS A 1 89 ? 85.128 75.815 50.184 1.00 48.93 163 LYS A N 1
ATOM 621 C CA . LYS A 1 89 ? 85.840 74.861 49.333 1.00 50.03 163 LYS A CA 1
ATOM 622 C C . LYS A 1 89 ? 86.265 75.457 47.993 1.00 51.14 163 LYS A C 1
ATOM 623 O O . LYS A 1 89 ? 85.587 76.331 47.435 1.00 51.51 163 LYS A O 1
ATOM 629 N N . ALA A 1 90 ? 87.397 74.974 47.485 1.00 52.41 164 ALA A N 1
ATOM 630 C CA . ALA A 1 90 ? 87.990 75.471 46.241 1.00 53.51 164 ALA A CA 1
ATOM 631 C C . ALA A 1 90 ? 88.810 74.377 45.598 1.00 54.31 164 ALA A C 1
ATOM 632 O O . ALA A 1 90 ? 89.330 73.504 46.289 1.00 54.56 164 ALA A O 1
ATOM 634 N N . ALA A 1 91 ? 88.931 74.430 44.276 1.00 55.45 165 ALA A N 1
ATOM 635 C CA . ALA A 1 91 ? 89.812 73.517 43.551 1.00 56.27 165 ALA A CA 1
ATOM 636 C C . ALA A 1 91 ? 91.275 73.849 43.856 1.00 56.93 165 ALA A C 1
ATOM 637 O O . ALA A 1 91 ? 92.127 72.966 43.896 1.00 57.02 165 ALA A O 1
ATOM 639 N N . ASP A 1 92 ? 91.550 75.127 44.091 1.00 57.81 166 ASP A N 1
ATOM 640 C CA . ASP A 1 92 ? 92.910 75.591 44.302 1.00 58.80 166 ASP A CA 1
ATOM 641 C C . ASP A 1 92 ? 93.059 76.245 45.679 1.00 58.82 166 ASP A C 1
ATOM 642 O O . ASP A 1 92 ? 92.317 77.166 46.038 1.00 58.86 166 ASP A O 1
ATOM 647 N N . VAL A 1 93 ? 94.040 75.768 46.434 1.00 58.87 167 VAL A N 1
ATOM 648 C CA . VAL A 1 93 ? 94.312 76.260 47.783 1.00 59.04 167 VAL A CA 1
ATOM 649 C C . VAL A 1 93 ? 94.417 77.780 47.875 1.00 59.16 167 VAL A C 1
ATOM 650 O O . VAL A 1 93 ? 93.947 78.373 48.845 1.00 59.25 167 VAL A O 1
ATOM 654 N N . SER A 1 94 ? 95.033 78.409 46.875 1.00 59.33 168 SER A N 1
ATOM 655 C CA . SER A 1 94 ? 95.295 79.852 46.935 1.00 59.42 168 SER A CA 1
ATOM 656 C C . SER A 1 94 ? 94.018 80.660 46.801 1.00 59.29 168 SER A C 1
ATOM 657 O O . SER A 1 94 ? 93.935 81.776 47.323 1.00 59.54 168 SER A O 1
ATOM 660 N N . ASP A 1 95 ? 93.037 80.100 46.091 1.00 58.83 169 ASP A N 1
ATOM 661 C CA . ASP A 1 95 ? 91.700 80.681 46.042 1.00 58.52 169 ASP A CA 1
ATOM 662 C C . ASP A 1 95 ? 91.060 80.658 47.433 1.00 57.79 169 ASP A C 1
ATOM 663 O O . ASP A 1 95 ? 90.514 81.662 47.895 1.00 57.57 169 ASP A O 1
ATOM 668 N N . ALA A 1 96 ? 91.145 79.508 48.096 1.00 57.04 170 ALA A N 1
ATOM 669 C CA . ALA A 1 96 ? 90.655 79.368 49.459 1.00 56.33 170 ALA A CA 1
ATOM 670 C C . ALA A 1 96 ? 91.401 80.305 50.403 1.00 56.08 170 ALA A C 1
ATOM 671 O O . ALA A 1 96 ? 90.771 81.032 51.178 1.00 56.21 170 ALA A O 1
ATOM 673 N N . ARG A 1 97 ? 92.733 80.305 50.322 1.00 55.57 171 ARG A N 1
ATOM 674 C CA . ARG A 1 97 ? 93.554 81.167 51.172 1.00 55.09 171 ARG A CA 1
ATOM 675 C C . ARG A 1 97 ? 93.167 82.633 50.988 1.00 55.19 171 ARG A C 1
ATOM 676 O O . ARG A 1 97 ? 92.989 83.373 51.953 1.00 54.92 171 ARG A O 1
ATOM 684 N N . ARG A 1 98 ? 93.022 83.027 49.731 1.00 55.38 172 ARG A N 1
ATOM 685 C CA . ARG A 1 98 ? 92.665 84.381 49.359 1.00 55.69 172 ARG A CA 1
ATOM 686 C C . ARG A 1 98 ? 91.343 84.816 50.018 1.00 55.06 172 ARG A C 1
ATOM 687 O O . ARG A 1 98 ? 91.251 85.913 50.581 1.00 54.94 172 ARG A O 1
ATOM 695 N N . ALA A 1 99 ? 90.342 83.935 49.960 1.00 54.49 173 ALA A N 1
ATOM 696 C CA . ALA A 1 99 ? 89.037 84.140 50.611 1.00 53.67 173 ALA A CA 1
ATOM 697 C C . ALA A 1 99 ? 89.147 84.291 52.131 1.00 53.19 173 ALA A C 1
ATOM 698 O O . ALA A 1 99 ? 88.584 85.224 52.710 1.00 52.97 173 ALA A O 1
ATOM 700 N N . VAL A 1 100 ? 89.871 83.369 52.769 1.00 52.73 174 VAL A N 1
ATOM 701 C CA . VAL A 1 100 ? 90.154 83.444 54.208 1.00 52.27 174 VAL A CA 1
ATOM 702 C C . VAL A 1 100 ? 90.827 84.773 54.584 1.00 52.43 174 VAL A C 1
ATOM 703 O O . VAL A 1 100 ? 90.504 85.365 55.619 1.00 52.22 174 VAL A O 1
ATOM 707 N N . GLU A 1 101 ? 91.749 85.231 53.729 1.00 52.62 175 GLU A N 1
ATOM 708 C CA . GLU A 1 101 ? 92.457 86.500 53.926 1.00 52.57 175 GLU A CA 1
ATOM 709 C C . GLU A 1 101 ? 91.508 87.695 53.941 1.00 52.04 175 GLU A C 1
ATOM 710 O O . GLU A 1 101 ? 91.647 88.594 54.788 1.00 51.88 175 GLU A O 1
ATOM 716 N N . ILE A 1 102 ? 90.545 87.684 53.015 1.00 51.49 176 ILE A N 1
ATOM 717 C CA . ILE A 1 102 ? 89.485 88.698 52.957 1.00 51.07 176 ILE A CA 1
ATOM 718 C C . ILE A 1 102 ? 88.617 88.658 54.209 1.00 50.97 176 ILE A C 1
ATOM 719 O O . ILE A 1 102 ? 88.381 89.696 54.827 1.00 50.89 176 ILE A O 1
ATOM 724 N N . ALA A 1 103 ? 88.147 87.460 54.566 1.00 50.81 177 ALA A N 1
ATOM 725 C CA . ALA A 1 103 ? 87.227 87.276 55.689 1.00 50.79 177 ALA A CA 1
ATOM 726 C C . ALA A 1 103 ? 87.827 87.725 57.010 1.00 50.83 177 ALA A C 1
ATOM 727 O O . ALA A 1 103 ? 87.136 88.337 57.821 1.00 50.70 177 ALA A O 1
ATOM 729 N N . LEU A 1 104 ? 89.112 87.432 57.206 1.00 51.05 178 LEU A N 1
ATOM 730 C CA . LEU A 1 104 ? 89.853 87.896 58.375 1.00 51.38 178 LEU A CA 1
ATOM 731 C C . LEU A 1 104 ? 89.986 89.413 58.428 1.00 51.99 178 LEU A C 1
ATOM 732 O O . LEU A 1 104 ? 89.768 90.023 59.485 1.00 52.20 178 LEU A O 1
ATOM 737 N N . LYS A 1 105 ? 90.339 90.016 57.290 1.00 52.67 179 LYS A N 1
ATOM 738 C CA . LYS A 1 105 ? 90.443 91.476 57.179 1.00 53.45 179 LYS A CA 1
ATOM 739 C C . LYS A 1 105 ? 89.150 92.176 57.569 1.00 53.16 179 LYS A C 1
ATOM 740 O O . LYS A 1 105 ? 89.193 93.206 58.232 1.00 53.68 179 LYS A O 1
ATOM 746 N N . GLN A 1 106 ? 88.013 91.603 57.175 1.00 52.73 180 GLN A N 1
ATOM 747 C CA . GLN A 1 106 ? 86.713 92.252 57.323 1.00 52.49 180 GLN A CA 1
ATOM 748 C C . GLN A 1 106 ? 85.991 91.954 58.636 1.00 51.84 180 GLN A C 1
ATOM 749 O O . GLN A 1 106 ? 85.034 92.645 59.000 1.00 51.67 180 GLN A O 1
ATOM 755 N N . THR A 1 107 ? 86.449 90.935 59.347 1.00 51.10 181 THR A N 1
ATOM 756 C CA . THR A 1 107 ? 85.762 90.499 60.550 1.00 50.53 181 THR A CA 1
ATOM 757 C C . THR A 1 107 ? 85.592 91.619 61.570 1.00 50.55 181 THR A C 1
ATOM 758 O O . THR A 1 107 ? 84.470 91.927 61.969 1.00 50.35 181 THR A O 1
ATOM 762 N N . ASP A 1 108 ? 86.695 92.252 61.960 1.00 50.70 182 ASP A N 1
ATOM 763 C CA . ASP A 1 108 ? 86.657 93.256 63.022 1.00 50.65 182 ASP A CA 1
ATOM 764 C C . ASP A 1 108 ? 85.781 94.430 62.656 1.00 50.76 182 ASP A C 1
ATOM 765 O O . ASP A 1 108 ? 85.143 95.024 63.535 1.00 50.88 182 ASP A O 1
ATOM 770 N N . LYS A 1 109 ? 85.752 94.759 61.364 1.00 50.74 183 LYS A N 1
ATOM 771 C CA . LYS A 1 109 ? 84.859 95.783 60.845 1.00 50.79 183 LYS A CA 1
ATOM 772 C C . LYS A 1 109 ? 83.437 95.476 61.278 1.00 50.87 183 LYS A C 1
ATOM 773 O O . LYS A 1 109 ? 82.749 96.343 61.830 1.00 50.98 183 LYS A O 1
ATOM 779 N N . TYR A 1 110 ? 83.017 94.230 61.056 1.00 50.69 184 TYR A N 1
ATOM 780 C CA . TYR A 1 110 ? 81.642 93.821 61.329 1.00 50.54 184 TYR A CA 1
ATOM 781 C C . TYR A 1 110 ? 81.301 93.623 62.797 1.00 50.44 184 TYR A C 1
ATOM 782 O O . TYR A 1 110 ? 80.187 93.917 63.218 1.00 50.40 184 TYR A O 1
ATOM 791 N N . LEU A 1 111 ? 82.259 93.129 63.572 1.00 50.38 185 LEU A N 1
ATOM 792 C CA . LEU A 1 111 ? 82.099 93.040 65.017 1.00 50.29 185 LEU A CA 1
ATOM 793 C C . LEU A 1 111 ? 81.755 94.405 65.633 1.00 50.23 185 LEU A C 1
ATOM 794 O O . LEU A 1 111 ? 81.232 94.482 66.746 1.00 50.10 185 LEU A O 1
ATOM 799 N N . GLY A 1 112 ? 82.032 95.472 64.889 1.00 50.10 186 GLY A N 1
ATOM 800 C CA . GLY A 1 112 ? 81.644 96.813 65.294 1.00 50.21 186 GLY A CA 1
ATOM 801 C C . GLY A 1 112 ? 80.155 96.947 65.499 1.00 50.37 186 GLY A C 1
ATOM 802 O O . GLY A 1 112 ? 79.698 97.820 66.222 1.00 50.35 186 GLY A O 1
ATOM 803 N N . ASN A 1 113 ? 79.401 96.064 64.854 1.00 50.66 187 ASN A N 1
ATOM 804 C CA . ASN A 1 113 ? 77.951 96.008 64.988 1.00 50.74 187 ASN A CA 1
ATOM 805 C C . ASN A 1 113 ? 77.467 95.168 66.177 1.00 51.19 187 ASN A C 1
ATOM 806 O O . ASN A 1 113 ? 76.265 94.952 66.343 1.00 51.58 187 ASN A O 1
ATOM 811 N N . VAL A 1 114 ? 78.396 94.682 66.990 1.00 51.52 188 VAL A N 1
ATOM 812 C CA . VAL A 1 114 ? 78.034 93.921 68.173 1.00 51.97 188 VAL A CA 1
ATOM 813 C C . VAL A 1 114 ? 78.156 94.839 69.376 1.00 52.40 188 VAL A C 1
ATOM 814 O O . VAL A 1 114 ? 79.218 95.390 69.632 1.00 52.44 188 VAL A O 1
ATOM 818 N N . TYR A 1 115 ? 77.061 95.005 70.104 1.00 53.11 189 TYR A N 1
ATOM 819 C CA . TYR A 1 115 ? 77.067 95.771 71.345 1.00 54.06 189 TYR A CA 1
ATOM 820 C C . TYR A 1 115 ? 77.033 94.788 72.500 1.00 54.38 189 TYR A C 1
ATOM 821 O O . TYR A 1 115 ? 76.094 94.005 72.604 1.00 54.75 189 TYR A O 1
ATOM 830 N N . LEU A 1 116 ? 78.059 94.795 73.346 1.00 54.84 190 LEU A N 1
ATOM 831 C CA . LEU A 1 116 ? 78.097 93.867 74.488 1.00 55.46 190 LEU A CA 1
ATOM 832 C C . LEU A 1 116 ? 77.698 94.547 75.778 1.00 55.65 190 LEU A C 1
ATOM 833 O O . LEU A 1 116 ? 77.730 95.773 75.894 1.00 55.86 190 LEU A O 1
ATOM 838 N N . CYS A 1 117 ? 77.338 93.730 76.753 1.00 55.81 191 CYS A N 1
ATOM 839 C CA . CYS A 1 117 ? 77.124 94.200 7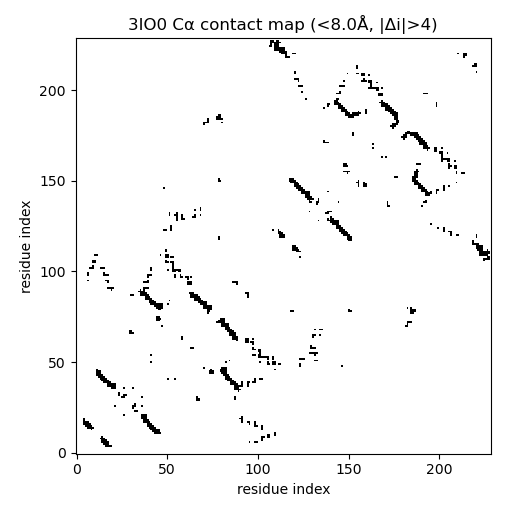8.101 1.00 56.07 191 CYS A CA 1
ATOM 840 C C . CYS A 1 117 ? 76.854 93.019 79.001 1.00 56.14 191 CYS A C 1
ATOM 841 O O . CYS A 1 117 ? 76.768 91.878 78.546 1.00 56.23 191 CYS A O 1
ATOM 844 N N . ASP A 1 118 ? 76.698 93.305 80.283 1.00 56.29 192 ASP A N 1
ATOM 845 C CA . ASP A 1 118 ? 76.699 92.263 81.286 1.00 56.44 192 ASP A CA 1
ATOM 846 C C . ASP A 1 118 ? 75.549 91.265 81.133 1.00 55.74 192 ASP A C 1
ATOM 847 O O . ASP A 1 118 ? 75.740 90.059 81.303 1.00 55.70 192 ASP A O 1
ATOM 852 N N . ALA A 1 119 ? 74.363 91.767 80.814 1.00 54.91 193 ALA A N 1
ATOM 853 C CA . ALA A 1 119 ? 73.185 90.916 80.791 1.00 54.29 193 ALA A CA 1
ATOM 854 C C . ALA A 1 119 ? 72.882 90.314 79.417 1.00 53.90 193 ALA A C 1
ATOM 855 O O . ALA A 1 119 ? 71.959 89.508 79.282 1.00 54.17 193 ALA A O 1
ATOM 857 N N . GLY A 1 120 ? 73.658 90.687 78.404 1.00 53.14 194 GLY A N 1
ATOM 858 C CA . GLY A 1 120 ? 73.450 90.144 77.072 1.00 52.08 194 GLY A CA 1
ATOM 859 C C . GLY A 1 120 ? 74.166 90.919 75.998 1.00 51.45 194 GLY A C 1
ATOM 860 O O . GLY A 1 120 ? 75.282 91.377 76.201 1.00 51.54 194 GLY A O 1
ATOM 861 N N . HIS A 1 121 ? 73.519 91.063 74.850 1.00 50.82 195 HIS A N 1
ATOM 862 C CA . HIS A 1 121 ? 74.130 91.709 73.703 1.00 50.43 195 HIS A CA 1
ATOM 863 C C . HIS A 1 121 ? 73.091 92.115 72.667 1.00 50.56 195 HIS A C 1
ATOM 864 O O . HIS A 1 121 ? 71.940 91.677 72.720 1.00 50.66 195 HIS A O 1
ATOM 871 N N . LEU A 1 122 ? 73.508 92.954 71.729 1.00 50.52 196 LEU A N 1
ATOM 872 C CA . LEU A 1 122 ? 72.692 93.304 70.585 1.00 50.97 196 LEU A CA 1
ATOM 873 C C . LEU A 1 122 ? 73.569 93.248 69.342 1.00 51.33 196 LEU A C 1
ATOM 874 O O . LEU A 1 122 ? 74.742 93.615 69.398 1.00 51.59 196 LEU A O 1
ATOM 879 N N . GLU A 1 123 ? 73.020 92.765 68.233 1.00 51.51 197 GLU A N 1
ATOM 880 C CA . GLU A 1 123 ? 73.771 92.723 66.988 1.00 52.23 197 GLU A CA 1
ATOM 881 C C . GLU A 1 123 ? 72.850 92.913 65.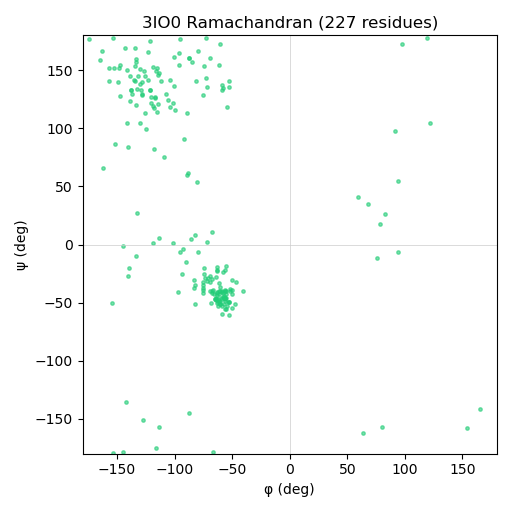810 1.00 52.50 197 GLU A C 1
ATOM 882 O O . GLU A 1 123 ? 71.832 92.225 65.665 1.00 52.80 197 GLU A O 1
ATOM 888 N N . VAL A 1 124 ? 73.224 93.861 64.964 1.00 52.74 198 VAL A N 1
ATOM 889 C CA . VAL A 1 124 ? 72.471 94.155 63.770 1.00 52.78 198 VAL A CA 1
ATOM 890 C C . VAL A 1 124 ? 73.465 94.252 62.617 1.00 52.90 198 VAL A C 1
ATOM 891 O O . VAL A 1 124 ? 74.383 95.067 62.659 1.00 53.16 198 VAL A O 1
ATOM 895 N N . GLN A 1 125 ? 73.291 93.398 61.612 1.00 52.81 199 GLN A N 1
ATOM 896 C CA . GLN A 1 125 ? 74.178 93.356 60.457 1.00 52.95 199 GLN A CA 1
ATOM 897 C C . GLN A 1 125 ? 73.415 93.666 59.186 1.00 53.01 199 GLN A C 1
ATOM 898 O O . GLN A 1 125 ? 72.212 93.410 59.094 1.00 53.01 199 GLN A O 1
ATOM 904 N N . TYR A 1 126 ? 74.130 94.201 58.199 1.00 53.13 200 TYR A N 1
ATOM 905 C CA . TYR A 1 126 ? 73.542 94.563 56.911 1.00 53.01 200 TYR A CA 1
ATOM 906 C C . TYR A 1 126 ? 74.462 94.182 55.760 1.00 52.83 200 TYR A C 1
ATOM 907 O O . TYR A 1 126 ? 75.683 94.257 55.894 1.00 53.32 200 TYR A O 1
ATOM 916 N N . THR A 1 127 ? 73.869 93.769 54.643 1.00 52.33 201 THR A N 1
ATOM 917 C CA . THR A 1 127 ? 74.583 93.598 53.378 1.00 52.13 201 THR A CA 1
ATOM 918 C C . THR A 1 127 ? 73.664 94.074 52.256 1.00 52.21 201 THR A C 1
ATOM 919 O O . THR A 1 127 ? 72.435 93.986 52.383 1.00 52.61 201 THR A O 1
ATOM 923 N N . ALA A 1 128 ? 74.251 94.585 51.173 1.00 51.62 202 ALA A N 1
ATOM 924 C CA . ALA A 1 128 ? 73.473 95.059 50.031 1.00 50.84 202 ALA A CA 1
ATOM 925 C C . ALA A 1 128 ? 73.282 93.990 48.938 1.00 50.59 202 ALA A C 1
ATOM 926 O O . ALA A 1 128 ? 72.329 94.065 48.162 1.00 50.81 202 ALA A O 1
ATOM 928 N N . ARG A 1 129 ? 74.197 93.024 48.861 1.00 50.08 203 ARG A N 1
ATOM 929 C CA . ARG A 1 129 ? 74.018 91.826 48.033 1.00 50.13 203 ARG A CA 1
ATOM 930 C C . ARG A 1 129 ? 74.324 90.658 48.924 1.00 50.04 203 ARG A C 1
ATOM 931 O O . ARG A 1 129 ? 75.497 90.398 49.219 1.00 50.73 203 ARG A O 1
ATOM 939 N N . ALA A 1 130 ? 73.299 89.950 49.377 1.00 49.44 204 ALA A N 1
ATOM 940 C CA . ALA A 1 130 ? 73.557 88.712 50.071 1.00 48.78 204 ALA A CA 1
ATOM 941 C C . ALA A 1 130 ? 74.024 87.723 49.012 1.00 48.50 204 ALA A C 1
ATOM 942 O O . ALA A 1 130 ? 73.460 87.686 47.920 1.00 48.49 204 ALA A O 1
ATOM 944 N N . SER A 1 131 ? 75.079 86.964 49.300 1.00 48.17 205 SER A N 1
ATOM 945 C CA . SER A 1 131 ? 75.402 85.837 48.435 1.00 48.11 205 SER A CA 1
ATOM 946 C C . SER A 1 131 ? 75.564 84.501 49.182 1.00 47.94 205 SER A C 1
ATOM 947 O O . SER A 1 131 ? 74.942 84.284 50.222 1.00 47.99 205 SER A O 1
ATOM 950 N N . LEU A 1 132 ? 76.389 83.614 48.635 1.00 47.77 206 LEU A N 1
ATOM 951 C CA . LEU A 1 132 ? 76.444 82.207 49.033 1.00 47.39 206 LEU A CA 1
ATOM 952 C C . LEU A 1 132 ? 76.347 81.899 50.524 1.00 47.26 206 LEU A C 1
ATOM 953 O O . LEU A 1 132 ? 75.692 80.921 50.902 1.00 47.24 206 LEU A O 1
ATOM 958 N N . ILE A 1 133 ? 76.990 82.706 51.369 1.00 46.89 207 ILE A N 1
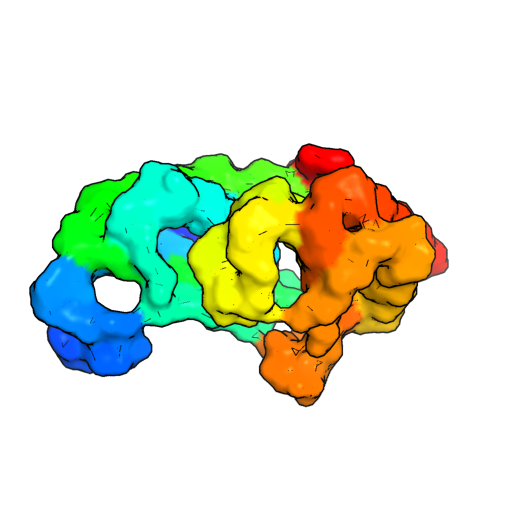ATOM 959 C CA . ILE A 1 133 ? 76.920 82.452 52.808 1.00 46.69 207 ILE A CA 1
ATOM 960 C C . ILE A 1 133 ? 75.474 82.484 53.304 1.00 46.79 207 ILE A C 1
ATOM 961 O O . ILE A 1 133 ? 74.970 81.471 53.808 1.00 46.95 207 ILE A O 1
ATOM 966 N N . PHE A 1 134 ? 74.805 83.624 53.126 1.00 46.45 208 PHE A N 1
ATOM 967 C CA . PHE A 1 134 ? 73.474 83.822 53.677 1.00 46.11 208 PHE A CA 1
ATOM 968 C C . PHE A 1 134 ? 72.422 83.056 52.918 1.00 46.34 208 PHE A C 1
ATOM 969 O O . PHE A 1 134 ? 71.342 82.787 53.447 1.00 46.35 208 PHE A O 1
ATOM 977 N N . GLU A 1 135 ? 72.737 82.681 51.684 1.00 46.61 209 GLU A N 1
ATOM 978 C CA . GLU A 1 135 ? 71.871 81.770 50.948 1.00 46.91 209 GLU A CA 1
ATOM 979 C C . GLU A 1 135 ? 71.878 80.380 51.579 1.00 47.40 209 GLU A C 1
ATOM 980 O O . GLU A 1 135 ? 70.837 79.746 51.708 1.00 47.74 209 GLU A O 1
ATOM 986 N N . LYS A 1 136 ? 73.051 79.906 51.979 1.00 47.86 210 LYS A N 1
ATOM 987 C CA . LYS A 1 136 ? 73.145 78.598 52.602 1.00 48.37 210 LYS A CA 1
ATOM 988 C C . LYS A 1 136 ? 72.640 78.625 54.058 1.00 48.12 210 LYS A C 1
ATOM 989 O O . LYS A 1 136 ? 71.963 77.696 54.501 1.00 48.41 210 LYS A O 1
ATOM 995 N N . ALA A 1 137 ? 72.953 79.690 54.789 1.00 47.61 211 ALA A N 1
ATOM 996 C CA . ALA A 1 137 ? 72.643 79.744 56.214 1.00 47.31 211 ALA A CA 1
ATOM 997 C C . ALA A 1 137 ? 71.159 79.984 56.466 1.00 47.20 211 ALA A C 1
ATOM 998 O O . ALA A 1 137 ? 70.583 79.414 57.382 1.00 47.28 211 ALA A O 1
ATOM 1000 N N . PHE A 1 138 ? 70.545 80.819 55.633 1.00 46.94 212 PHE A N 1
ATOM 1001 C CA . PHE A 1 138 ? 69.241 81.378 55.937 1.00 46.18 212 PHE A CA 1
ATOM 1002 C C . PHE A 1 138 ? 68.276 81.300 54.785 1.00 45.98 212 PHE A C 1
ATOM 1003 O O . PHE A 1 138 ? 67.093 81.591 54.957 1.00 46.04 212 PHE A O 1
ATOM 1011 N N . GLY A 1 139 ? 68.778 80.942 53.610 1.00 45.59 213 GLY A N 1
ATOM 1012 C CA . GLY A 1 139 ? 67.966 80.972 52.408 1.00 45.67 213 GLY A CA 1
ATOM 1013 C C . GLY A 1 139 ? 67.626 82.399 52.025 1.00 45.90 213 GLY A C 1
ATOM 1014 O O . GLY A 1 139 ? 66.530 82.678 51.536 1.00 45.95 213 GLY A O 1
ATOM 1015 N N . ALA A 1 140 ? 68.570 83.308 52.271 1.00 46.11 214 ALA A N 1
ATOM 1016 C CA . ALA A 1 140 ? 68.416 84.718 51.932 1.00 45.90 214 ALA A CA 1
ATOM 1017 C C . ALA A 1 140 ? 68.170 84.833 50.447 1.00 45.95 214 ALA A C 1
ATOM 1018 O O . ALA A 1 140 ? 68.845 84.162 49.671 1.00 45.60 214 ALA A O 1
ATOM 1020 N N . PRO A 1 141 ? 67.177 85.653 50.049 1.00 46.43 215 PRO A N 1
ATOM 1021 C CA . PRO A 1 141 ? 66.977 85.936 48.631 1.00 46.78 215 PRO A CA 1
ATOM 1022 C C . PRO A 1 141 ? 68.280 86.461 48.041 1.00 47.25 215 PRO A C 1
ATOM 1023 O O . PRO A 1 141 ? 68.811 87.491 48.495 1.00 47.52 215 PRO A O 1
ATOM 1027 N N . SER A 1 142 ? 68.791 85.711 47.067 1.00 47.57 216 SER A N 1
ATOM 1028 C CA . SER A 1 142 ? 70.080 85.945 46.438 1.00 47.98 216 SER A CA 1
ATOM 1029 C C . SER A 1 142 ? 70.170 87.329 45.795 1.00 48.50 216 SER A C 1
ATOM 1030 O O . SER A 1 142 ? 69.218 87.792 45.143 1.00 48.88 216 SER A O 1
ATOM 1033 N N . GLY A 1 143 ? 71.308 87.993 45.990 1.00 48.80 217 GLY A N 1
ATOM 1034 C CA . GLY A 1 143 ? 71.576 89.283 45.346 1.00 49.09 217 GLY A CA 1
ATOM 1035 C C . GLY A 1 143 ? 70.840 90.463 45.954 1.00 49.31 217 GLY A C 1
ATOM 1036 O O . GLY A 1 143 ? 71.149 91.612 45.661 1.00 49.58 217 GLY A O 1
ATOM 1037 N N . GLN A 1 144 ? 69.874 90.182 46.814 1.00 49.57 218 GLN A N 1
ATOM 1038 C CA . GLN A 1 144 ? 69.065 91.218 47.439 1.00 49.96 218 GLN A CA 1
ATOM 1039 C C . GLN A 1 144 ? 69.716 91.723 48.714 1.00 49.77 218 GLN A C 1
ATOM 1040 O O . GLN A 1 144 ? 70.566 91.042 49.273 1.00 50.01 218 GLN A O 1
ATOM 1046 N N . ALA A 1 145 ? 69.329 92.913 49.172 1.00 49.57 219 ALA A N 1
ATOM 1047 C CA . ALA A 1 145 ? 69.797 93.423 50.464 1.00 49.43 219 ALA A CA 1
ATOM 1048 C C . ALA A 1 145 ? 69.326 92.478 51.571 1.00 49.64 219 ALA A C 1
ATOM 1049 O O . ALA A 1 145 ? 68.313 91.784 51.416 1.00 50.05 219 ALA A O 1
ATOM 1051 N N . PHE A 1 146 ? 70.049 92.450 52.686 1.00 49.50 220 PHE A N 1
ATOM 1052 C CA . PHE A 1 146 ? 69.789 91.460 53.724 1.00 49.30 220 PHE A CA 1
ATOM 1053 C C . PHE A 1 146 ? 70.130 92.009 55.099 1.00 49.53 220 PHE A C 1
ATOM 1054 O O . PHE A 1 146 ? 71.140 92.702 55.257 1.00 49.68 220 PHE A O 1
ATOM 1062 N N . GLY A 1 147 ? 69.292 91.699 56.087 1.00 49.51 221 GLY A N 1
ATOM 1063 C CA . GLY A 1 147 ? 69.533 92.131 57.465 1.00 49.73 221 GLY A CA 1
ATOM 1064 C C . GLY A 1 147 ? 69.522 90.996 58.478 1.00 49.89 221 GLY A C 1
ATOM 1065 O O . GLY A 1 147 ? 68.756 90.035 58.324 1.00 50.33 221 GLY A O 1
ATOM 1066 N N . ILE A 1 148 ? 70.365 91.104 59.511 1.00 49.44 222 ILE A N 1
ATOM 1067 C CA . ILE A 1 148 ? 70.391 90.124 60.598 1.00 49.29 222 ILE A CA 1
ATOM 1068 C C . ILE A 1 148 ? 70.288 90.785 61.978 1.00 49.76 222 ILE A C 1
ATOM 1069 O O . ILE A 1 148 ? 71.031 91.715 62.293 1.00 50.19 222 ILE A O 1
ATOM 1074 N N . MET A 1 149 ? 69.369 90.283 62.796 1.00 49.81 223 MET A N 1
ATOM 1075 C CA . MET A 1 149 ? 69.049 90.868 64.087 1.00 49.80 223 MET A CA 1
ATOM 1076 C C . MET A 1 149 ? 69.075 89.799 65.140 1.00 49.74 223 MET A C 1
ATOM 1077 O O . MET A 1 149 ? 68.546 88.705 64.919 1.00 50.17 223 MET A O 1
ATOM 1082 N N . HIS A 1 150 ? 69.637 90.125 66.299 1.00 49.04 224 HIS A N 1
ATOM 1083 C CA . HIS A 1 150 ? 69.345 89.370 67.499 1.00 48.57 224 HIS A CA 1
ATOM 1084 C C . HIS A 1 150 ? 69.785 90.128 68.728 1.00 48.36 224 HIS A C 1
ATOM 1085 O O . HIS A 1 150 ? 70.613 91.036 68.648 1.00 48.47 224 HIS A O 1
ATOM 1092 N N . ALA A 1 151 ? 69.196 89.768 69.861 1.00 48.00 225 ALA A N 1
ATOM 1093 C CA . ALA A 1 151 ? 69.621 90.285 71.149 1.00 47.61 225 ALA A CA 1
ATOM 1094 C C . ALA A 1 151 ? 69.393 89.232 72.238 1.00 47.49 225 ALA A C 1
ATOM 1095 O O . ALA A 1 151 ? 68.514 88.359 72.108 1.00 47.39 225 ALA A O 1
ATOM 1097 N N . ALA A 1 152 ? 70.212 89.307 73.287 1.00 46.90 226 ALA A N 1
ATOM 1098 C CA . ALA A 1 152 ? 70.102 88.435 74.441 1.00 46.39 226 ALA A CA 1
ATOM 1099 C C . ALA A 1 152 ? 69.938 89.324 75.652 1.00 46.34 226 ALA A C 1
ATOM 1100 O O . ALA A 1 152 ? 70.573 90.369 75.726 1.00 46.59 226 ALA A O 1
ATOM 1102 N N . PRO A 1 153 ? 69.094 88.919 76.613 1.00 46.21 227 PRO A N 1
ATOM 1103 C CA . PRO A 1 153 ? 68.289 87.709 76.603 1.00 46.19 227 PRO A CA 1
ATOM 1104 C C . PRO A 1 153 ? 67.206 87.812 75.556 1.00 46.36 227 PRO A C 1
ATOM 1105 O O . PRO A 1 153 ? 66.859 88.922 75.125 1.00 46.56 227 PRO A O 1
ATOM 1109 N N . ALA A 1 154 ? 66.673 86.657 75.165 1.00 46.39 228 ALA A N 1
ATOM 1110 C CA . ALA A 1 154 ? 65.771 86.547 74.017 1.00 46.29 228 ALA A CA 1
ATOM 1111 C C . ALA A 1 154 ? 64.662 87.605 73.980 1.00 46.14 228 ALA A C 1
ATOM 1112 O O . ALA A 1 154 ? 64.243 88.025 72.903 1.00 46.18 228 ALA A O 1
ATOM 1114 N N . GLY A 1 155 ? 64.196 88.039 75.143 1.00 45.76 229 GLY A N 1
ATOM 1115 C CA . GLY A 1 155 ? 63.101 88.992 75.188 1.00 46.21 229 GLY A CA 1
ATOM 1116 C C . GLY A 1 155 ? 63.393 90.263 74.407 1.00 46.50 229 GLY A C 1
ATOM 1117 O O . GLY A 1 155 ? 62.551 90.751 73.637 1.00 46.50 229 GLY A O 1
ATOM 1118 N N . VAL A 1 156 ? 64.598 90.792 74.613 1.00 46.45 230 VAL A N 1
ATOM 1119 C CA . VAL A 1 156 ? 65.082 91.966 73.905 1.00 46.26 230 VAL A CA 1
ATOM 1120 C C . VAL A 1 156 ? 65.059 91.690 72.408 1.00 46.06 230 VAL A C 1
ATOM 1121 O O . VAL A 1 156 ? 64.647 92.537 71.618 1.00 46.12 230 VAL A O 1
ATOM 1125 N N . GLY A 1 157 ? 65.482 90.486 72.037 1.00 45.74 231 GLY A N 1
ATOM 1126 C CA . GLY A 1 157 ? 65.386 90.012 70.668 1.00 45.46 231 GLY A CA 1
ATOM 1127 C C . GLY A 1 157 ? 64.014 90.175 70.046 1.00 45.45 231 GLY A C 1
ATOM 1128 O O . GLY A 1 157 ? 63.930 90.565 68.885 1.00 45.38 231 GLY A O 1
ATOM 1129 N N . MET A 1 158 ? 62.945 89.878 70.798 1.00 45.57 232 MET A N 1
ATOM 1130 C CA . MET A 1 158 ? 61.562 90.062 70.299 1.00 45.77 232 MET A CA 1
ATOM 1131 C C . MET A 1 158 ? 61.274 91.509 69.950 1.00 45.83 232 MET A C 1
ATOM 1132 O O . MET A 1 158 ? 60.794 91.802 68.856 1.00 45.88 232 MET A O 1
ATOM 1137 N N . ILE A 1 159 ? 61.562 92.405 70.892 1.00 45.76 233 ILE A N 1
ATOM 1138 C CA . ILE A 1 159 ? 61.314 93.831 70.723 1.00 45.82 233 ILE A CA 1
ATOM 1139 C C . ILE A 1 159 ? 62.017 94.346 69.466 1.00 46.04 233 ILE A C 1
ATOM 1140 O O . ILE A 1 159 ? 61.401 95.034 68.629 1.00 46.29 233 ILE A O 1
ATOM 1145 N N . VAL A 1 160 ? 63.298 93.993 69.344 1.00 45.79 234 VAL A N 1
ATOM 1146 C CA . VAL A 1 160 ? 64.091 94.256 68.155 1.00 45.62 234 VAL A CA 1
ATOM 1147 C C . VAL A 1 160 ? 63.359 93.716 66.923 1.00 46.12 234 VAL A C 1
ATOM 1148 O O . VAL A 1 160 ? 62.981 94.479 66.029 1.00 46.09 234 VAL A O 1
ATOM 1152 N N . ALA A 1 161 ? 63.124 92.406 66.910 1.00 46.65 235 ALA A N 1
ATOM 1153 C CA . ALA A 1 161 ? 62.524 91.725 65.765 1.00 47.45 235 ALA A CA 1
ATOM 1154 C C . ALA A 1 161 ? 61.207 92.358 65.327 1.00 48.12 235 ALA A C 1
ATOM 1155 O O . ALA A 1 161 ? 60.996 92.639 64.145 1.00 48.15 235 ALA A O 1
ATOM 1157 N N . ASP A 1 162 ? 60.327 92.573 66.294 1.00 49.10 236 ASP A N 1
ATOM 1158 C CA . ASP A 1 162 ? 59.015 93.121 66.024 1.00 50.18 236 ASP A CA 1
ATOM 1159 C C . ASP A 1 162 ? 59.096 94.555 65.477 1.00 50.67 236 ASP A C 1
ATOM 1160 O O . ASP A 1 162 ? 58.454 94.854 64.461 1.00 50.76 236 ASP A O 1
ATOM 1165 N N . THR A 1 163 ? 59.891 95.433 66.101 1.00 51.10 237 THR A N 1
ATOM 1166 C CA . THR A 1 163 ? 59.920 96.822 65.608 1.00 51.79 237 THR A CA 1
ATOM 1167 C C . THR A 1 163 ? 60.587 96.932 64.236 1.00 51.97 237 THR A C 1
ATOM 1168 O O . THR A 1 163 ? 60.270 97.832 63.458 1.00 52.06 237 THR A O 1
ATOM 1172 N N . ALA A 1 164 ? 61.488 96.002 63.933 1.00 52.16 238 ALA A N 1
ATOM 1173 C CA . ALA A 1 164 ? 62.092 95.956 62.613 1.00 52.31 238 ALA A CA 1
ATOM 1174 C C . ALA A 1 164 ? 61.013 95.756 61.558 1.00 52.58 238 ALA A C 1
ATOM 1175 O O . ALA A 1 164 ? 60.994 96.458 60.552 1.00 53.09 238 ALA A O 1
ATOM 1177 N N . LEU A 1 165 ? 60.101 94.821 61.808 1.00 52.64 239 LEU A N 1
ATOM 1178 C CA . LEU A 1 165 ? 59.098 94.428 60.824 1.00 52.72 239 LEU A CA 1
ATOM 1179 C C . LEU A 1 165 ? 57.995 95.469 60.682 1.00 52.96 239 LEU A C 1
ATOM 1180 O O . LEU A 1 165 ? 57.417 95.655 59.595 1.00 52.79 239 LEU A O 1
ATOM 1185 N N . LYS A 1 166 ? 57.705 96.131 61.801 1.00 53.35 240 LYS A N 1
ATOM 1186 C CA . LYS A 1 166 ? 56.735 97.221 61.856 1.00 53.67 240 LYS A CA 1
ATOM 1187 C C . LYS A 1 166 ? 57.237 98.436 61.072 1.00 53.77 240 LYS A C 1
ATOM 1188 O O . LYS A 1 166 ? 56.470 99.072 60.364 1.00 53.72 240 LYS A O 1
ATOM 1194 N N . THR A 1 167 ? 58.535 98.715 61.188 1.00 54.00 241 THR A N 1
ATOM 1195 C CA . THR A 1 167 ? 59.167 99.922 60.655 1.00 54.21 241 THR A CA 1
ATOM 1196 C C . THR A 1 167 ? 59.086 100.123 59.143 1.00 54.64 241 THR A C 1
ATOM 1197 O O . THR A 1 167 ? 58.957 101.258 58.684 1.00 55.05 241 THR A O 1
ATOM 1201 N N . ALA A 1 168 ? 59.179 99.050 58.365 1.00 54.77 242 ALA A N 1
ATOM 1202 C CA . ALA A 1 168 ? 59.265 99.201 56.917 1.00 54.94 242 ALA A CA 1
ATOM 1203 C C . ALA A 1 168 ? 58.731 97.985 56.195 1.00 55.32 242 ALA A C 1
ATOM 1204 O O . ALA A 1 168 ? 58.312 97.006 56.826 1.00 55.92 242 ALA A O 1
ATOM 1206 N N . ASP A 1 169 ? 58.731 98.047 54.868 1.00 55.42 243 ASP A N 1
ATOM 1207 C CA . ASP A 1 169 ? 58.191 96.959 54.077 1.00 55.72 243 ASP A CA 1
ATOM 1208 C C . ASP A 1 169 ? 59.295 95.965 53.711 1.00 55.08 243 ASP A C 1
ATOM 1209 O O . ASP A 1 169 ? 59.974 96.107 52.688 1.00 55.20 243 ASP A O 1
ATOM 1214 N N . VAL A 1 170 ? 59.475 94.962 54.566 1.00 54.33 244 VAL A N 1
ATOM 1215 C CA . VAL A 1 170 ? 60.541 93.969 54.392 1.00 53.45 244 VAL A CA 1
ATOM 1216 C C . VAL A 1 170 ? 59.992 92.548 54.510 1.00 53.35 244 VAL A C 1
ATOM 1217 O O . VAL A 1 170 ? 58.996 92.323 55.205 1.00 53.59 244 VAL A O 1
ATOM 1221 N N . LYS A 1 171 ? 60.628 91.598 53.823 1.00 52.84 245 LYS A N 1
ATOM 1222 C CA . LYS A 1 171 ? 60.279 90.180 53.951 1.00 52.20 245 LYS A CA 1
ATOM 1223 C C . LYS A 1 171 ? 60.942 89.587 55.197 1.00 51.35 245 LYS A C 1
ATOM 1224 O O . LYS A 1 171 ? 62.101 89.915 55.513 1.00 51.16 245 LYS A O 1
ATOM 1230 N N . LEU A 1 172 ? 60.203 88.723 55.898 1.00 50.16 246 LEU A N 1
ATOM 1231 C CA . LEU A 1 172 ? 60.743 87.962 57.021 1.00 48.84 246 LEU A CA 1
ATOM 1232 C C . LEU A 1 172 ? 61.307 86.676 56.462 1.00 48.06 246 LEU A C 1
ATOM 1233 O O . LEU A 1 172 ? 60.564 85.842 55.967 1.00 47.98 246 LEU A O 1
ATOM 1238 N N . ILE A 1 173 ? 62.620 86.509 56.537 1.00 47.22 247 ILE A N 1
ATOM 1239 C CA . ILE A 1 173 ? 63.253 85.344 55.930 1.00 46.23 247 ILE A CA 1
ATOM 1240 C C . ILE A 1 173 ? 63.493 84.248 56.958 1.00 45.56 247 ILE A C 1
ATOM 1241 O O . ILE A 1 173 ? 63.256 83.077 56.673 1.00 45.61 247 ILE A O 1
ATOM 1246 N N . THR A 1 174 ? 63.924 84.631 58.154 1.00 44.79 248 THR A N 1
ATOM 1247 C CA . THR A 1 174 ? 64.218 83.666 59.214 1.00 44.42 248 THR A CA 1
ATOM 1248 C C . THR A 1 174 ? 63.678 84.129 60.555 1.00 44.07 248 THR A C 1
ATOM 1249 O O . THR A 1 174 ? 63.931 85.262 60.962 1.00 44.64 248 THR A O 1
ATOM 1253 N N . TYR A 1 175 ? 62.939 83.266 61.243 1.00 43.44 249 TYR A N 1
ATOM 1254 C CA . TYR A 1 175 ? 62.626 83.504 62.654 1.00 42.91 249 TYR A CA 1
ATOM 1255 C C . TYR A 1 175 ? 63.293 82.432 63.499 1.00 42.92 249 TYR A C 1
ATOM 1256 O O . TYR A 1 175 ? 63.044 81.247 63.307 1.00 43.39 249 TYR A O 1
ATOM 1265 N N . GLY A 1 176 ? 64.146 82.841 64.424 1.00 42.72 250 GLY A N 1
ATOM 1266 C CA . GLY A 1 176 ? 64.879 81.887 65.238 1.00 43.04 250 GLY A CA 1
ATOM 1267 C C . GLY A 1 176 ? 64.712 82.213 66.699 1.00 43.46 250 GLY A C 1
ATOM 1268 O O . GLY A 1 176 ? 64.915 83.356 67.110 1.00 43.76 250 GLY A O 1
ATOM 1269 N N . SER A 1 177 ? 64.328 81.207 67.479 1.00 43.54 251 SER A N 1
ATOM 1270 C CA . SER A 1 177 ? 64.151 81.343 68.918 1.00 43.41 251 SER A CA 1
ATOM 1271 C C . SER A 1 177 ? 65.085 80.343 69.607 1.00 43.72 251 SER A C 1
ATOM 1272 O O . SER A 1 177 ? 65.731 79.538 68.921 1.00 44.19 251 SER A O 1
ATOM 1275 N N . PRO A 1 178 ? 65.164 80.370 70.955 1.00 43.75 252 PRO A N 1
ATOM 1276 C CA . PRO A 1 178 ? 66.151 79.530 71.643 1.00 43.75 252 PRO A CA 1
ATOM 1277 C C . PRO A 1 178 ? 66.070 78.046 71.336 1.00 43.86 252 PRO A C 1
ATOM 1278 O O . PRO A 1 178 ? 67.061 77.344 71.477 1.00 44.35 252 PRO A O 1
ATOM 1282 N N . THR A 1 179 ? 64.919 77.578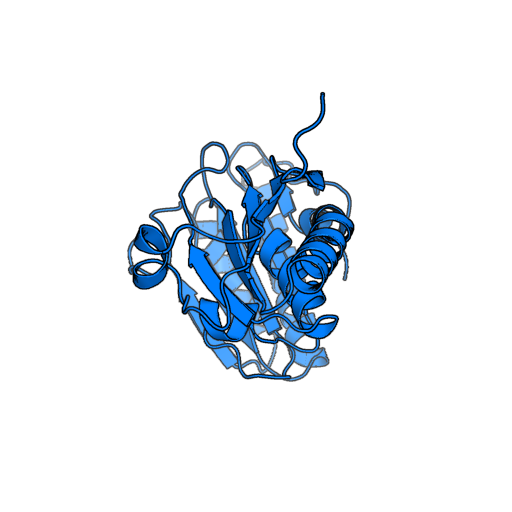 70.884 1.00 43.86 253 THR A N 1
ATOM 1283 C CA . THR A 1 179 ? 64.650 76.156 70.886 1.00 43.69 253 THR A CA 1
ATOM 1284 C C . THR A 1 179 ? 63.816 75.667 69.695 1.00 43.79 253 THR A C 1
ATOM 1285 O O . THR A 1 179 ? 63.577 74.470 69.561 1.00 43.97 253 THR A O 1
ATOM 1289 N N . ASN A 1 180 ? 63.410 76.582 68.812 1.00 43.62 254 ASN A N 1
ATOM 1290 C CA . ASN A 1 180 ? 62.682 76.193 67.603 1.00 43.33 254 ASN A CA 1
ATOM 1291 C C . ASN A 1 180 ? 63.556 75.491 66.565 1.00 43.36 254 ASN A C 1
ATOM 1292 O O . ASN A 1 180 ? 63.090 75.166 65.487 1.00 43.25 254 ASN A O 1
ATOM 1297 N N . GLY A 1 181 ? 64.828 75.276 66.894 1.00 43.58 255 GLY A N 1
ATOM 1298 C CA . GLY A 1 181 ? 65.718 74.504 66.041 1.00 43.57 255 GLY A CA 1
ATOM 1299 C C . GLY A 1 181 ? 66.535 75.335 65.074 1.00 43.71 255 GLY A C 1
ATOM 1300 O O . GLY A 1 181 ? 67.405 74.803 64.393 1.00 44.36 255 GLY A O 1
ATOM 1301 N N . VAL A 1 182 ? 66.267 76.633 65.001 1.00 43.43 256 VAL A N 1
ATOM 1302 C CA . VAL A 1 182 ? 67.034 77.521 64.134 1.00 43.07 256 VAL A CA 1
ATOM 1303 C C . VAL A 1 182 ? 68.319 77.961 64.833 1.00 43.13 256 VAL A C 1
ATOM 1304 O O . VAL A 1 182 ? 69.329 78.195 64.183 1.00 43.00 256 VAL A O 1
ATOM 1308 N N . LEU A 1 183 ? 68.277 78.063 66.159 1.00 43.36 257 LEU A N 1
ATOM 1309 C CA . LEU A 1 183 ? 69.431 78.522 66.932 1.00 43.68 257 LEU A CA 1
ATOM 1310 C C . LEU A 1 183 ? 69.943 77.416 67.836 1.00 43.93 257 LEU A C 1
ATOM 1311 O O . LEU A 1 183 ? 69.174 76.570 68.279 1.00 44.51 257 LEU A O 1
ATOM 1316 N N . SER A 1 184 ? 71.232 77.442 68.133 1.00 43.96 258 SER A N 1
ATOM 1317 C CA . SER A 1 184 ? 71.841 76.417 68.959 1.00 44.26 258 SER A CA 1
ATOM 1318 C C . SER A 1 184 ? 71.616 76.625 70.449 1.00 44.46 258 SER A C 1
ATOM 1319 O O . SER A 1 184 ? 72.577 76.631 71.224 1.00 44.46 258 SER A O 1
ATOM 1322 N N . TYR A 1 185 ? 70.353 76.778 70.852 1.00 44.65 259 TYR A N 1
ATOM 1323 C CA . TYR A 1 185 ? 69.997 76.994 72.263 1.00 44.94 259 TYR A CA 1
ATOM 1324 C C . TYR A 1 185 ? 70.639 78.237 72.873 1.00 44.83 259 TYR A C 1
ATOM 1325 O O . TYR A 1 185 ? 71.107 78.213 74.017 1.00 44.83 259 TYR A O 1
ATOM 1334 N N . THR A 1 186 ? 70.676 79.316 72.106 1.00 44.68 260 THR A N 1
ATOM 1335 C CA . THR A 1 186 ? 71.210 80.578 72.590 1.00 44.29 260 THR A CA 1
ATOM 1336 C C . THR A 1 186 ? 70.077 81.330 73.275 1.00 44.35 260 THR A C 1
ATOM 1337 O O . THR A 1 186 ? 68.905 81.023 73.063 1.00 44.37 260 THR A O 1
ATOM 1341 N N . ASN A 1 187 ? 70.400 82.291 74.124 1.00 44.48 261 ASN A N 1
ATOM 1342 C CA . ASN A 1 187 ? 69.331 83.064 74.739 1.00 44.59 261 ASN A CA 1
ATOM 1343 C C . ASN A 1 187 ? 68.987 84.282 73.879 1.00 44.52 261 ASN A C 1
ATOM 1344 O O . ASN A 1 187 ? 69.085 85.422 74.329 1.00 44.53 261 ASN A O 1
ATOM 1349 N N . GLU A 1 188 ? 68.576 84.022 72.641 1.00 44.44 262 GLU A N 1
ATOM 1350 C CA . GLU A 1 188 ? 68.320 85.079 71.672 1.00 44.67 262 GLU A CA 1
ATOM 1351 C C . GLU A 1 188 ? 67.018 84.866 70.923 1.00 44.86 262 GLU A C 1
ATOM 1352 O O . GLU A 1 188 ? 66.556 83.731 70.769 1.00 44.86 262 GLU A O 1
ATOM 1358 N N . ILE A 1 189 ? 66.434 85.968 70.453 1.00 45.05 263 ILE A N 1
ATOM 1359 C CA . ILE A 1 189 ? 65.515 85.926 69.309 1.00 44.90 263 ILE A CA 1
ATOM 1360 C C . ILE A 1 189 ? 66.255 86.500 68.102 1.00 45.28 263 ILE A C 1
ATOM 1361 O O . ILE A 1 189 ? 66.776 87.612 68.162 1.00 45.33 263 ILE A O 1
ATOM 1366 N N . LEU A 1 190 ? 66.325 85.720 67.025 1.00 45.78 264 LEU A N 1
ATOM 1367 C CA . LEU A 1 190 ? 66.968 86.156 65.786 1.00 46.33 264 LEU A CA 1
ATOM 1368 C C . LEU A 1 190 ? 65.960 86.338 64.662 1.00 46.96 264 LEU A C 1
ATOM 1369 O O . LEU A 1 190 ? 65.024 85.554 64.519 1.00 47.28 264 LEU A O 1
ATOM 1374 N N . ILE A 1 191 ? 66.165 87.381 63.870 1.00 47.55 265 ILE A N 1
ATOM 1375 C CA . ILE A 1 191 ? 65.311 87.671 62.732 1.00 48.10 265 ILE A CA 1
ATOM 1376 C C . ILE A 1 191 ? 66.207 87.941 61.542 1.00 48.70 265 ILE A C 1
ATOM 1377 O O . ILE A 1 191 ? 67.308 88.478 61.679 1.00 48.89 265 ILE A O 1
ATOM 1382 N N . THR A 1 192 ? 65.744 87.524 60.379 1.00 49.22 266 THR A N 1
ATOM 1383 C CA . THR A 1 192 ? 66.490 87.702 59.161 1.00 49.77 266 THR A CA 1
ATOM 1384 C C . THR A 1 192 ? 65.567 88.333 58.144 1.00 50.44 266 THR A C 1
ATOM 1385 O O . THR A 1 192 ? 64.422 87.905 57.977 1.00 50.66 266 THR A O 1
ATOM 1389 N N . ILE A 1 193 ? 66.068 89.361 57.474 1.00 51.19 267 ILE A N 1
ATOM 1390 C CA . ILE A 1 193 ? 65.209 90.258 56.707 1.00 51.66 267 ILE A CA 1
ATOM 1391 C C . ILE A 1 193 ? 65.755 90.569 55.311 1.00 51.90 267 ILE A C 1
ATOM 1392 O O . ILE A 1 193 ? 66.970 90.708 55.136 1.00 52.06 267 ILE A O 1
ATOM 1397 N N . SER A 1 194 ? 64.864 90.624 54.320 1.00 52.09 268 SER A N 1
ATOM 1398 C CA . SER A 1 194 ? 65.250 90.982 52.941 1.00 52.58 268 SER A CA 1
ATOM 1399 C C . SER A 1 194 ? 64.293 92.014 52.329 1.00 53.09 268 SER A C 1
ATOM 1400 O O . SER A 1 194 ? 63.158 92.172 52.794 1.00 53.23 268 SER A O 1
ATOM 1403 N N . GLY A 1 195 ? 64.754 92.713 51.294 1.00 53.36 269 GLY A N 1
ATOM 1404 C CA . GLY A 1 195 ? 63.930 93.712 50.613 1.00 54.01 269 GLY A CA 1
ATOM 1405 C C . GLY A 1 195 ? 64.782 94.764 49.947 1.00 54.51 269 GLY A C 1
ATOM 1406 O O . GLY A 1 195 ? 65.950 94.515 49.655 1.00 54.98 269 GLY A O 1
ATOM 1407 N N . ASP A 1 196 ? 64.213 95.939 49.700 1.00 54.89 270 ASP A N 1
ATOM 1408 C CA . ASP A 1 196 ? 64.998 97.036 49.125 1.00 55.61 270 ASP A CA 1
ATOM 1409 C C . ASP A 1 196 ? 65.944 97.603 50.162 1.00 55.44 270 ASP A C 1
ATOM 1410 O O . ASP A 1 196 ? 65.591 97.694 51.338 1.00 55.68 270 ASP A O 1
ATOM 1415 N N . SER A 1 197 ? 67.141 97.985 49.733 1.00 55.16 271 SER A N 1
ATOM 1416 C CA . SER A 1 197 ? 68.143 98.504 50.663 1.00 55.15 271 SER A CA 1
ATOM 1417 C C . SER A 1 197 ? 67.578 99.561 51.620 1.00 55.15 271 SER A C 1
ATOM 1418 O O . SER A 1 197 ? 67.751 99.452 52.841 1.00 55.34 271 SER A O 1
ATOM 1421 N N . GLY A 1 198 ? 66.897 100.567 51.067 1.00 54.87 272 GLY A N 1
ATOM 1422 C CA . GLY A 1 198 ? 66.291 101.633 51.867 1.00 54.43 272 GLY A CA 1
ATOM 1423 C C . GLY A 1 198 ? 65.403 101.092 52.975 1.00 54.22 272 GLY A C 1
ATOM 1424 O O . GLY A 1 198 ? 65.530 101.496 54.143 1.00 54.02 272 GLY A O 1
ATOM 1425 N N . ALA A 1 199 ? 64.517 100.166 52.598 1.00 53.88 273 ALA A N 1
ATOM 1426 C CA . ALA A 1 199 ? 63.598 99.506 53.525 1.00 53.33 273 ALA A CA 1
ATOM 1427 C C . ALA A 1 199 ? 64.359 98.728 54.608 1.00 53.18 273 ALA A C 1
ATOM 1428 O O . ALA A 1 199 ? 64.121 98.916 55.812 1.00 53.04 273 ALA A O 1
ATOM 1430 N N . VAL A 1 200 ? 65.292 97.883 54.171 1.00 52.80 274 VAL A N 1
ATOM 1431 C CA . VAL A 1 200 ? 66.088 97.059 55.076 1.00 52.54 274 VAL A CA 1
ATOM 1432 C C . VAL A 1 200 ? 66.882 97.918 56.068 1.00 52.73 274 VAL A C 1
ATOM 1433 O O . VAL A 1 200 ? 66.859 97.667 57.275 1.00 52.74 274 VAL A O 1
ATOM 1437 N N . LEU A 1 201 ? 67.551 98.950 55.565 1.00 52.96 275 LEU A N 1
ATOM 1438 C CA . LEU A 1 201 ? 68.314 99.858 56.425 1.00 53.31 275 LEU A CA 1
ATOM 1439 C C . LEU A 1 201 ? 67.444 100.585 57.457 1.00 53.85 275 LEU A C 1
ATOM 1440 O O . LEU A 1 201 ? 67.835 100.743 58.616 1.00 53.78 275 LEU A O 1
ATOM 1445 N N . GLN A 1 202 ? 66.257 101.005 57.034 1.00 54.50 276 GLN A N 1
ATOM 1446 C CA . GLN A 1 202 ? 65.324 101.701 57.916 1.00 55.22 276 GLN A CA 1
ATOM 1447 C C . GLN A 1 202 ? 64.883 100.793 59.086 1.00 55.10 276 GLN A C 1
ATOM 1448 O O . GLN A 1 202 ? 64.843 101.241 60.250 1.00 55.09 276 GLN A O 1
ATOM 1454 N N . SER A 1 203 ? 64.581 99.524 58.762 1.00 54.80 277 SER A N 1
ATOM 1455 C CA . SER A 1 203 ? 64.228 98.486 59.748 1.00 54.23 277 SER A CA 1
ATOM 1456 C C . SER A 1 203 ? 65.365 98.192 60.715 1.00 53.91 277 SER A C 1
ATOM 1457 O O . SER A 1 203 ? 65.185 98.227 61.932 1.00 54.04 277 SER A O 1
ATOM 1460 N N . LEU A 1 204 ? 66.535 97.894 60.162 1.00 53.43 278 LEU A N 1
ATOM 1461 C CA . LEU A 1 204 ? 67.716 97.609 60.956 1.00 53.06 278 LEU A CA 1
ATOM 1462 C C . LEU A 1 204 ? 67.991 98.700 61.987 1.00 52.97 278 LEU A C 1
ATOM 1463 O O . LEU A 1 204 ? 68.351 98.405 63.127 1.00 52.76 278 LEU A O 1
ATOM 1468 N N . THR A 1 205 ? 67.797 99.956 61.589 1.00 52.99 279 THR A N 1
ATOM 1469 C CA . THR A 1 205 ? 68.188 101.080 62.430 1.00 53.17 279 THR A CA 1
ATOM 1470 C C . THR A 1 205 ? 67.223 101.285 63.576 1.00 53.10 279 THR A C 1
ATOM 1471 O O . THR A 1 205 ? 67.653 101.563 64.709 1.00 53.32 279 THR A O 1
ATOM 1475 N N . ALA A 1 206 ? 65.931 101.161 63.275 1.00 52.67 280 ALA A N 1
ATOM 1476 C CA . ALA A 1 206 ? 64.905 101.265 64.298 1.00 52.50 280 ALA A CA 1
ATOM 1477 C C . ALA A 1 206 ? 65.094 100.132 65.298 1.00 52.42 280 ALA A C 1
ATOM 1478 O O . ALA A 1 206 ? 65.004 100.337 66.513 1.00 52.30 280 ALA A O 1
ATOM 1480 N N . ALA A 1 207 ? 65.387 98.945 64.765 1.00 52.37 281 ALA A N 1
ATOM 1481 C CA . ALA A 1 207 ? 65.575 97.746 65.565 1.00 52.19 281 ALA A CA 1
ATOM 1482 C C . ALA A 1 207 ? 66.753 97.913 66.511 1.00 52.32 281 ALA A C 1
ATOM 1483 O O . ALA A 1 207 ? 66.615 97.664 67.710 1.00 52.31 281 ALA A O 1
ATOM 1485 N N . ARG A 1 208 ? 67.891 98.363 65.974 1.00 52.57 282 ARG A N 1
ATOM 1486 C CA . ARG A 1 208 ? 69.073 98.678 66.780 1.00 52.85 282 ARG A CA 1
ATOM 1487 C C . ARG A 1 208 ? 68.734 99.688 67.882 1.00 53.30 282 ARG A C 1
ATOM 1488 O O . ARG A 1 208 ? 69.125 99.516 69.045 1.00 53.24 282 ARG A O 1
ATOM 1496 N N . LYS A 1 209 ? 68.001 100.736 67.508 1.00 53.78 283 LYS A N 1
ATOM 1497 C CA . LYS A 1 209 ? 67.604 101.768 68.455 1.00 54.36 283 LYS A CA 1
ATOM 1498 C C . LYS A 1 209 ? 66.779 101.166 69.600 1.00 54.19 283 LYS A C 1
ATOM 1499 O O . LYS A 1 209 ? 67.108 101.352 70.782 1.00 54.32 283 LYS A O 1
ATOM 1505 N N . ALA A 1 210 ? 65.733 100.425 69.230 1.00 53.87 284 ALA A N 1
ATOM 1506 C CA . ALA A 1 210 ? 64.845 99.757 70.180 1.00 53.30 284 ALA A CA 1
ATOM 1507 C C . ALA A 1 210 ? 65.612 98.833 71.122 1.00 53.13 284 ALA A C 1
ATOM 1508 O O . ALA A 1 210 ? 65.403 98.873 72.338 1.00 53.39 284 ALA A O 1
ATOM 1510 N N . GLY A 1 211 ? 66.501 98.012 70.563 1.00 52.64 285 GLY A N 1
ATOM 1511 C CA . GLY A 1 211 ? 67.290 97.079 71.360 1.00 52.38 285 GLY A CA 1
ATOM 1512 C C . GLY A 1 211 ? 68.063 97.775 72.467 1.00 52.36 285 GLY A C 1
ATOM 1513 O O . GLY A 1 211 ? 67.926 97.428 73.659 1.00 52.20 285 GLY A O 1
ATOM 1514 N N . LEU A 1 212 ? 68.860 98.769 72.062 1.00 52.06 286 LEU A N 1
ATOM 1515 C CA . LEU A 1 212 ? 69.668 99.573 72.978 1.00 51.63 286 LEU A CA 1
ATOM 1516 C C . LEU A 1 212 ? 68.799 100.241 74.044 1.00 51.42 286 LEU A C 1
ATOM 1517 O O . LEU A 1 212 ? 69.141 100.235 75.231 1.00 51.08 286 LEU A O 1
A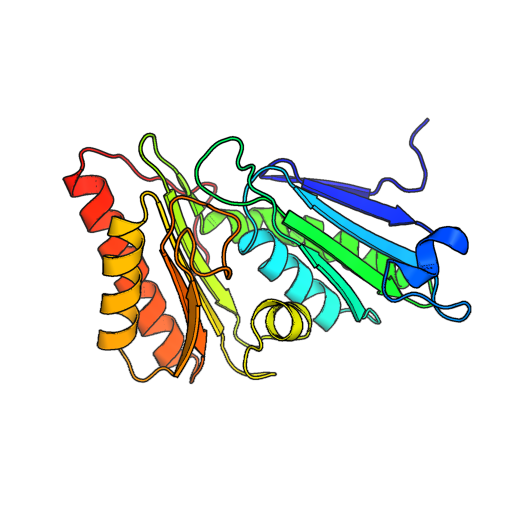TOM 1522 N N . SER A 1 213 ? 67.672 100.800 73.605 1.00 51.16 287 SER A N 1
ATOM 1523 C CA . SER A 1 213 ? 66.694 101.401 74.501 1.00 51.06 287 SER A CA 1
ATOM 1524 C C . SER A 1 213 ? 66.344 100.446 75.651 1.00 51.19 287 SER A C 1
ATOM 1525 O O . SER A 1 213 ? 66.489 100.810 76.828 1.00 51.23 287 SER A O 1
ATOM 1528 N N . ILE A 1 214 ? 65.926 99.223 75.297 1.00 51.12 288 ILE A N 1
ATOM 1529 C CA . ILE A 1 214 ? 65.497 98.212 76.269 1.00 50.90 288 ILE A CA 1
ATOM 1530 C C . ILE A 1 214 ? 66.647 97.792 77.176 1.00 51.26 288 ILE A C 1
ATOM 1531 O O . ILE A 1 214 ? 66.499 97.733 78.399 1.00 51.12 288 ILE A O 1
ATOM 1536 N N . LEU A 1 215 ? 67.793 97.497 76.570 1.00 51.59 289 LEU A N 1
ATOM 1537 C CA . LEU A 1 215 ? 68.962 97.098 77.334 1.00 51.91 289 LEU A CA 1
ATOM 1538 C C . LEU A 1 215 ? 69.302 98.145 78.387 1.00 52.42 289 LEU A C 1
ATOM 1539 O O . LEU A 1 215 ? 69.607 97.803 79.528 1.00 52.20 289 LEU A O 1
ATOM 1544 N N . ARG A 1 216 ? 69.219 99.418 77.996 1.00 53.07 290 ARG A N 1
ATOM 1545 C CA . ARG A 1 216 ? 69.467 100.536 78.906 1.00 53.59 290 ARG A CA 1
ATOM 1546 C C . ARG A 1 216 ? 68.427 100.599 80.010 1.00 53.73 290 ARG A C 1
ATOM 1547 O O . ARG A 1 216 ? 68.800 100.730 81.180 1.00 53.92 290 ARG A O 1
ATOM 1555 N N . SER A 1 217 ? 67.142 100.487 79.645 1.00 53.66 291 SER A N 1
ATOM 1556 C CA . SER A 1 217 ? 66.052 100.376 80.628 1.00 53.56 291 SER A CA 1
ATOM 1557 C C . SER A 1 217 ? 66.347 99.297 81.659 1.00 53.76 291 SER A C 1
ATOM 1558 O O . SER A 1 217 ? 65.913 99.407 82.799 1.00 53.94 291 SER A O 1
ATOM 1561 N N . MET A 1 218 ? 67.079 98.256 81.253 1.00 54.12 292 MET A N 1
ATOM 1562 C CA . MET A 1 218 ? 67.465 97.159 82.149 1.00 54.26 292 MET A CA 1
ATOM 1563 C C . MET A 1 218 ? 68.693 97.491 82.992 1.00 54.75 292 MET A C 1
ATOM 1564 O O . MET A 1 218 ? 69.236 96.610 83.652 1.00 54.66 292 MET A O 1
ATOM 1569 N N . GLY A 1 219 ? 69.144 98.744 82.951 1.00 55.38 293 GLY A N 1
ATOM 1570 C CA . GLY A 1 219 ? 70.332 99.173 83.705 1.00 56.30 293 GLY A CA 1
ATOM 1571 C C . GLY A 1 219 ? 71.664 98.780 83.083 1.00 56.85 293 GLY A C 1
ATOM 1572 O O . GLY A 1 219 ? 72.705 98.796 83.739 1.00 56.42 293 GLY A O 1
ATOM 1573 N N . GLN A 1 220 ? 71.627 98.434 81.805 1.00 57.91 294 GLN A N 1
ATOM 1574 C CA . GLN A 1 220 ? 72.811 97.969 81.101 1.00 58.75 294 GLN A CA 1
ATOM 1575 C C . GLN A 1 220 ? 73.445 99.117 80.357 1.00 59.62 294 GLN A C 1
ATOM 1576 O O . GLN A 1 220 ? 72.763 100.084 79.980 1.00 59.72 294 GLN A O 1
ATOM 1582 N N . ASP A 1 221 ? 74.749 98.990 80.135 1.00 60.49 295 ASP A N 1
ATOM 1583 C CA . ASP A 1 221 ? 75.478 99.938 79.322 1.00 61.59 295 ASP A CA 1
ATOM 1584 C C . ASP A 1 221 ? 76.061 99.237 78.090 1.00 61.82 295 ASP A C 1
ATOM 1585 O O . ASP A 1 221 ? 77.241 98.874 78.072 1.00 61.98 295 ASP A O 1
ATOM 1590 N N . PRO A 1 222 ? 75.236 99.061 77.045 1.00 62.09 296 PRO A N 1
ATOM 1591 C CA . PRO A 1 222 ? 75.647 98.301 75.869 1.00 62.50 296 PRO A CA 1
ATOM 1592 C C . PRO A 1 222 ? 76.615 99.078 74.966 1.00 63.00 296 PRO A C 1
ATOM 1593 O O . PRO A 1 222 ? 76.329 100.217 74.595 1.00 63.27 296 PRO A O 1
ATOM 1597 N N . VAL A 1 223 ? 77.748 98.467 74.614 1.00 63.43 297 VAL A N 1
ATOM 1598 C CA . VAL A 1 223 ? 78.792 99.163 73.841 1.00 63.82 297 VAL A CA 1
ATOM 1599 C C . VAL A 1 223 ? 79.443 98.331 72.736 1.00 63.86 297 VAL A C 1
ATOM 1600 O O . VAL A 1 223 ? 79.994 97.257 72.975 1.00 64.14 297 VAL A O 1
ATOM 1604 N N . SER A 1 224 ? 79.388 98.840 71.519 1.00 63.88 298 SER A N 1
ATOM 1605 C CA . SER A 1 224 ? 80.169 98.269 70.435 1.00 64.13 298 SER A CA 1
ATOM 1606 C C . SER A 1 224 ? 81.573 98.784 70.583 1.00 64.51 298 SER A C 1
ATOM 1607 O O . SER A 1 224 ? 81.812 99.612 71.449 1.00 65.28 298 SER A O 1
ATOM 1610 N N . MET A 1 225 ? 82.557 98.226 69.895 1.00 64.50 299 MET A N 1
ATOM 1611 C CA . MET A 1 225 ? 83.055 96.895 70.108 1.00 64.55 299 MET A CA 1
ATOM 1612 C C . MET A 1 225 ? 84.579 96.981 69.944 1.00 64.47 299 MET A C 1
ATOM 1613 O O . MET A 1 225 ? 85.256 96.138 70.551 1.00 64.63 299 MET A O 1
ATOM 1618 N N . SER A 1 226 ? 85.178 97.925 69.167 1.00 64.13 300 SER A N 1
ATOM 1619 C CA . SER A 1 226 ? 84.772 98.601 67.868 1.00 63.74 300 SER A CA 1
ATOM 1620 C C . SER A 1 226 ? 83.760 99.802 67.694 1.00 63.52 300 SER A C 1
ATOM 1621 O O . SER A 1 226 ? 83.550 100.602 68.606 1.00 63.57 300 SER A O 1
ATOM 1624 N N . LYS A 1 227 ? 83.198 99.932 66.485 1.00 63.15 301 LYS A N 1
ATOM 1625 C CA . LYS A 1 227 ? 82.156 100.929 66.164 1.00 63.23 301 LYS A CA 1
ATOM 1626 C C . LYS A 1 227 ? 81.313 100.471 64.928 1.00 62.74 301 LYS A C 1
ATOM 1627 O O . LYS A 1 227 ? 81.841 99.762 64.069 1.00 62.53 301 LYS A O 1
ATOM 1633 N N . PRO A 1 228 ? 80.016 100.885 64.824 1.00 62.32 302 PRO A N 1
ATOM 1634 C CA . PRO A 1 228 ? 79.091 100.251 63.855 1.00 61.85 302 PRO A CA 1
ATOM 1635 C C . PRO A 1 228 ? 79.370 100.628 62.406 1.00 61.20 302 PRO A C 1
ATOM 1636 O O . PRO A 1 228 ? 80.261 101.422 62.164 1.00 61.39 302 PRO A O 1
ATOM 1640 N N . THR A 1 229 ? 78.611 100.072 61.462 1.00 60.63 303 THR A N 1
ATOM 1641 C CA . THR A 1 229 ? 78.874 100.280 60.034 1.00 60.09 303 THR A CA 1
ATOM 1642 C C . THR A 1 229 ? 77.757 100.962 59.223 1.00 60.14 303 THR A C 1
ATOM 1643 O O . THR A 1 229 ? 77.911 101.129 58.011 1.00 60.20 303 THR A O 1
ATOM 1647 N N . PHE A 1 230 ? 76.644 101.334 59.863 1.00 60.01 304 PHE A N 1
ATOM 1648 C CA . PHE A 1 230 ? 75.532 102.017 59.161 1.00 59.98 304 PHE A CA 1
ATOM 1649 C C . PHE A 1 230 ? 74.637 102.814 60.108 1.00 59.46 304 PHE A C 1
ATOM 1650 O O . PHE A 1 230 ? 74.842 102.795 61.320 1.00 59.06 304 PHE A O 1
#

Foldseek 3Di:
DDDPQFQDDDPQGKTKGKDFADDPVCCVVWVHDRLKGIKIKIWHQADAVLLLVQLQVLVVVFVKAWRDWDWDDPNPDDFATDTITMIIDSGRVRRSSSSNSSRVRRLQQLQQWWDWDQKIWGKDKDQAGDRSCCVLQVADGGFIKMKIKMPQAVLQVQLQVQLVVQFPWDWRDWDALPPPSGNNGNMTMTMITDHPVSNVRSRVRSSVSSCVVCVVVVIDIHGDNHHDD

InterPro domains:
  IPR000249 Bacterial microcompartment domain [PF00936] (113-183)
  IPR000249 Bacterial microcompartment domain [PF00936] (219-285)
  IPR000249 Bacterial microcompartment domain [SM00877] (112-194)
  IPR000249 Bacterial microcompartment domain [SM00877] (218-296)
  IPR030984 Bacteri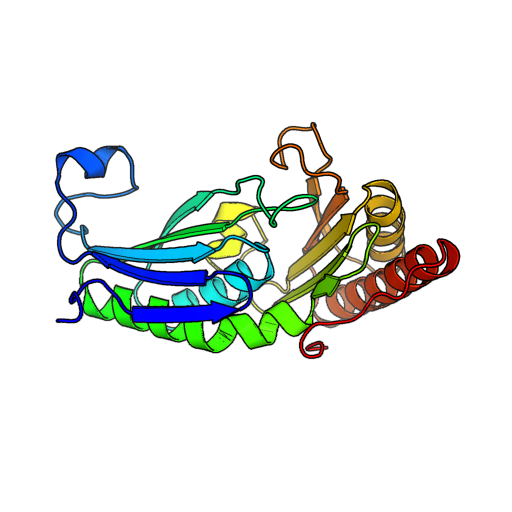al microcompartment shell protein PduB [TIGR04501] (79-303)
  IPR037233 CcmK-like superfamily [G3DSA:3.30.70.1710] (89-184)
  IPR037233 CcmK-like superfamily [G3DSA:3.30.70.1710] (193-293)
  IPR037233 CcmK-like superfamily [SSF143414] (112-189)
  IPR037233 CcmK-like superfamily [SSF143414] (218-298)
  IPR044870 Bacterial microcompartment (BMC) circularly permuted domain [PS51931] (80-184)
  IPR044870 Bacterial microcompartment (BMC) circularly permuted domain [PS51931] (187-299)

Radius of gyration: 17.31 Å; Cα contacts (8 Å, |Δi|>4): 610; chains: 1; bounding box: 51×42×42 Å

Organism: Clostridium kluyveri (strain ATCC 8527 / DSM 555 / NBRC 12016 / NCIMB 10680 / K1) (NCBI:txid431943)